Protein AF-A0A535DSK5-F1 (afdb_monomer_lite)

Secondary structure (DSSP, 8-state):
-------------------------------PPPS----HHHHHHHTTS-S-----------------S---HHHHHHHHHHHHHHHHHHHHHHHH--SS-THHHHHHHHHHHHHHHHHHHHHHS-GGGS---HHHHHHHHHIIIIIIIHHHHHHHHHHHHHHHHHHHGGGGTHHHHHHHHHHHTT-----HHHHHHHHHHHHHHHHHHSHHHHHHHHTT--------------

Structure (mmCIF, N/CA/C/O backbone):
data_AF-A0A535DSK5-F1
#
_entry.id   AF-A0A535DSK5-F1
#
loop_
_atom_site.group_PDB
_atom_site.id
_atom_site.type_symbol
_atom_site.label_atom_id
_atom_site.label_alt_id
_atom_site.label_comp_id
_atom_site.label_asym_id
_atom_site.label_entity_id
_atom_site.label_seq_id
_atom_site.pdbx_PDB_ins_code
_atom_site.Cartn_x
_atom_site.Cartn_y
_atom_site.Cartn_z
_atom_site.occupancy
_atom_site.B_iso_or_equiv
_atom_site.auth_seq_id
_atom_site.auth_comp_id
_atom_site.auth_asym_id
_atom_site.auth_atom_id
_atom_site.pdbx_PDB_model_num
ATOM 1 N N . MET A 1 1 ? 76.829 -34.176 5.318 1.00 39.72 1 MET A N 1
ATOM 2 C CA . MET A 1 1 ? 77.767 -34.783 4.362 1.00 39.72 1 MET A CA 1
ATOM 3 C C . MET A 1 1 ? 76.939 -35.445 3.279 1.00 39.72 1 MET A C 1
ATOM 5 O O . MET A 1 1 ? 76.105 -36.279 3.599 1.00 39.72 1 MET A O 1
ATOM 9 N N . ASP A 1 2 ? 77.132 -34.927 2.069 1.00 41.97 2 ASP A N 1
ATOM 10 C CA . ASP A 1 2 ? 76.924 -35.527 0.746 1.00 41.97 2 ASP A CA 1
ATOM 11 C C . ASP A 1 2 ? 75.497 -35.819 0.231 1.00 41.97 2 ASP A C 1
ATOM 13 O O . ASP A 1 2 ? 74.905 -36.865 0.471 1.00 41.97 2 ASP A O 1
ATOM 17 N N . GLY A 1 3 ? 74.991 -34.888 -0.598 1.00 42.34 3 GLY A N 1
ATOM 18 C CA . GLY A 1 3 ? 74.360 -35.261 -1.883 1.00 42.34 3 GLY A CA 1
ATOM 19 C C . GLY A 1 3 ? 75.446 -35.586 -2.937 1.00 42.34 3 GLY A C 1
ATOM 20 O O . GLY A 1 3 ? 76.595 -35.738 -2.526 1.00 42.34 3 GLY A O 1
ATOM 21 N N . PRO A 1 4 ? 75.196 -35.585 -4.273 1.00 54.66 4 PRO A N 1
ATOM 22 C CA . PRO A 1 4 ? 73.999 -35.140 -5.011 1.00 54.66 4 PRO A CA 1
ATOM 23 C C . PRO A 1 4 ? 73.649 -36.000 -6.275 1.00 54.66 4 PRO A C 1
ATOM 25 O O . PRO A 1 4 ? 74.277 -37.014 -6.553 1.00 54.66 4 PRO A O 1
ATOM 28 N N . THR A 1 5 ? 72.713 -35.499 -7.108 1.00 47.16 5 THR A N 1
ATOM 29 C CA . THR A 1 5 ? 72.444 -35.828 -8.544 1.00 47.16 5 THR A CA 1
ATOM 30 C C . THR A 1 5 ? 71.682 -37.144 -8.830 1.00 47.16 5 THR A C 1
ATOM 32 O O . THR A 1 5 ? 71.947 -38.153 -8.209 1.00 47.16 5 THR A O 1
ATOM 35 N N . HIS A 1 6 ? 70.692 -37.254 -9.730 1.00 47.03 6 HIS A N 1
ATOM 36 C CA . HIS A 1 6 ? 70.559 -36.643 -11.052 1.00 47.03 6 HIS A CA 1
ATOM 37 C C . HIS A 1 6 ? 69.089 -36.725 -11.573 1.00 47.03 6 HIS A C 1
ATOM 39 O O . HIS A 1 6 ? 68.579 -37.802 -11.836 1.00 47.03 6 HIS A O 1
ATOM 45 N N . ARG A 1 7 ? 68.477 -35.547 -11.775 1.00 48.38 7 ARG A N 1
ATOM 46 C CA . ARG A 1 7 ? 67.609 -35.092 -12.894 1.00 48.38 7 ARG A CA 1
ATOM 47 C C . ARG A 1 7 ? 66.234 -35.699 -13.306 1.00 48.38 7 ARG A C 1
ATOM 49 O O . ARG A 1 7 ? 65.928 -36.848 -13.027 1.00 48.38 7 ARG A O 1
ATOM 56 N N . PRO A 1 8 ? 65.415 -34.866 -14.008 1.00 50.47 8 PRO A N 1
ATOM 57 C CA . PRO A 1 8 ? 64.004 -35.076 -14.356 1.00 50.47 8 PRO A CA 1
ATOM 58 C C . PRO A 1 8 ? 63.794 -35.519 -15.820 1.00 50.47 8 PRO A C 1
ATOM 60 O O . PRO A 1 8 ? 64.645 -35.268 -16.671 1.00 50.47 8 PRO A O 1
ATOM 63 N N . HIS A 1 9 ? 62.612 -36.056 -16.145 1.00 39.94 9 HIS A N 1
ATOM 64 C CA . HIS A 1 9 ? 62.159 -36.227 -17.530 1.00 39.94 9 HIS A CA 1
ATOM 65 C C . HIS A 1 9 ? 60.713 -35.735 -17.723 1.00 39.94 9 HIS A C 1
ATOM 67 O O . HIS A 1 9 ? 59.755 -36.335 -17.250 1.00 39.94 9 HIS A O 1
ATOM 73 N N . ALA A 1 10 ? 60.589 -34.640 -18.467 1.00 42.69 10 ALA A N 1
ATOM 74 C CA . ALA A 1 10 ? 59.539 -34.387 -19.460 1.00 42.69 10 ALA A CA 1
ATOM 75 C C . ALA A 1 10 ? 60.264 -34.314 -20.834 1.00 42.69 10 ALA A C 1
ATOM 77 O O . ALA A 1 10 ? 61.501 -34.342 -20.821 1.00 42.69 10 ALA A O 1
ATOM 78 N N . PRO A 1 11 ? 59.638 -34.069 -22.006 1.00 51.34 11 PRO A N 1
ATOM 79 C CA . PRO A 1 11 ? 58.288 -34.332 -22.536 1.00 51.34 11 PRO A CA 1
ATOM 80 C C . PRO A 1 11 ? 58.334 -35.053 -23.926 1.00 51.34 11 PRO A C 1
ATOM 82 O O . PRO A 1 11 ? 59.392 -35.168 -24.536 1.00 51.34 11 PRO A O 1
ATOM 85 N N . ALA A 1 12 ? 57.195 -35.478 -24.491 1.00 41.28 12 ALA A N 1
ATOM 86 C CA . ALA A 1 12 ? 57.026 -35.747 -25.938 1.00 41.28 12 ALA A CA 1
ATOM 87 C C . ALA A 1 12 ? 55.523 -35.623 -26.267 1.00 41.28 12 ALA A C 1
ATOM 89 O O . ALA A 1 12 ? 54.716 -36.328 -25.675 1.00 41.28 12 ALA A O 1
ATOM 90 N N . THR A 1 13 ? 55.026 -34.624 -27.004 1.00 39.5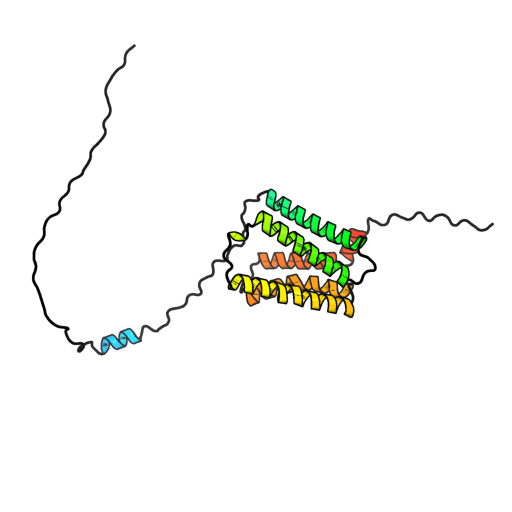9 13 THR A N 1
ATOM 91 C CA . THR A 1 13 ? 55.225 -34.317 -28.435 1.00 39.59 13 THR A CA 1
ATOM 92 C C . THR A 1 13 ? 54.916 -35.510 -29.339 1.00 39.59 13 THR A C 1
ATOM 94 O O . THR A 1 13 ? 55.798 -36.300 -29.648 1.00 39.59 13 THR A O 1
ATOM 97 N N . TYR A 1 14 ? 53.673 -35.581 -29.822 1.00 38.81 14 TYR A N 1
ATOM 98 C CA . TYR A 1 14 ? 53.337 -36.211 -31.100 1.00 38.81 14 TYR A CA 1
ATOM 99 C C . TYR A 1 14 ? 52.505 -35.220 -31.920 1.00 38.81 14 TYR A C 1
ATOM 101 O O . TYR A 1 14 ? 51.283 -35.149 -31.829 1.00 38.81 14 TYR A O 1
ATOM 109 N N . ALA A 1 15 ? 53.222 -34.411 -32.696 1.00 41.97 15 ALA A N 1
ATOM 110 C CA . ALA A 1 15 ? 52.730 -33.806 -33.920 1.00 41.97 15 ALA A CA 1
ATOM 111 C C . ALA A 1 15 ? 53.184 -34.707 -35.075 1.00 41.97 15 ALA A C 1
ATOM 113 O O . ALA A 1 15 ? 54.370 -35.006 -35.147 1.00 41.97 15 ALA A O 1
ATOM 114 N N . THR A 1 16 ? 52.252 -35.150 -35.923 1.00 41.38 16 THR A N 1
ATOM 115 C CA . THR A 1 16 ? 52.392 -35.664 -37.310 1.00 41.38 16 THR A CA 1
ATOM 116 C C . THR A 1 16 ? 50.976 -36.148 -37.668 1.00 41.38 16 THR A C 1
ATOM 118 O O . THR A 1 16 ? 50.486 -37.082 -37.052 1.00 41.38 16 THR A O 1
ATOM 121 N N . GLY A 1 17 ? 50.156 -35.496 -38.494 1.00 36.94 17 GLY A N 1
ATOM 122 C CA . GLY A 1 17 ? 50.461 -34.847 -39.761 1.00 36.94 17 GLY A CA 1
ATOM 123 C C . GLY A 1 17 ? 50.354 -35.892 -40.864 1.00 36.94 17 GLY A C 1
ATOM 124 O O . GLY A 1 17 ? 51.279 -36.671 -40.988 1.00 36.94 17 GLY A O 1
ATOM 125 N N . LEU A 1 18 ? 49.251 -35.923 -41.628 1.00 41.78 18 LEU A N 1
ATOM 126 C CA . LEU A 1 18 ? 49.220 -36.402 -43.023 1.00 41.78 18 LEU A CA 1
ATOM 127 C C . LEU A 1 18 ? 47.827 -36.202 -43.651 1.00 41.78 18 LEU A C 1
ATOM 129 O O . LEU A 1 18 ? 46.899 -36.983 -43.476 1.00 41.78 18 LEU A O 1
ATOM 133 N N . ARG A 1 19 ? 47.728 -35.109 -44.411 1.00 46.25 19 ARG A N 1
ATOM 134 C CA . ARG A 1 19 ? 46.854 -34.921 -45.580 1.00 46.25 19 ARG A CA 1
ATOM 135 C C . ARG A 1 19 ? 47.606 -35.518 -46.782 1.00 46.25 19 ARG A C 1
ATOM 137 O O . ARG A 1 19 ? 48.825 -35.336 -46.818 1.00 46.25 19 ARG A O 1
ATOM 144 N N . PRO A 1 20 ? 46.965 -36.236 -47.723 1.00 49.31 20 PRO A N 1
ATOM 145 C CA . PRO A 1 20 ? 46.812 -35.720 -49.108 1.00 49.31 20 PRO A CA 1
ATOM 146 C C . PRO A 1 20 ? 45.623 -36.383 -49.873 1.00 49.31 20 PRO A C 1
ATOM 148 O O . PRO A 1 20 ? 44.901 -37.174 -49.274 1.00 49.31 20 PRO A O 1
ATOM 151 N N . PRO A 1 21 ? 45.442 -36.201 -51.199 1.00 50.72 21 PRO A N 1
ATOM 152 C CA . PRO A 1 21 ? 45.507 -34.994 -52.025 1.00 50.72 21 PRO A CA 1
ATOM 153 C C . PRO A 1 21 ? 44.217 -34.777 -52.857 1.00 50.72 21 PRO A C 1
ATOM 155 O O . PRO A 1 21 ? 43.245 -35.520 -52.786 1.00 50.72 21 PRO A O 1
ATOM 158 N N . ALA A 1 22 ? 44.248 -33.701 -53.642 1.00 46.12 22 ALA A N 1
ATOM 159 C CA . ALA A 1 22 ? 43.270 -33.295 -54.638 1.00 46.12 22 ALA A CA 1
ATOM 160 C C . ALA A 1 22 ? 43.212 -34.209 -55.880 1.00 46.12 22 ALA A C 1
ATOM 162 O O . ALA A 1 22 ? 44.200 -34.837 -56.252 1.00 46.12 22 ALA A O 1
ATOM 163 N N . GLY A 1 23 ? 42.058 -34.164 -56.545 1.00 38.25 23 GLY A N 1
ATOM 164 C CA . GLY A 1 23 ? 41.737 -34.727 -57.858 1.00 38.25 23 GLY A CA 1
ATOM 165 C C . GLY A 1 23 ? 40.220 -34.938 -57.901 1.00 38.25 23 GLY A C 1
ATOM 166 O O . GLY A 1 23 ? 39.644 -35.359 -56.908 1.00 38.25 23 GLY A O 1
ATOM 167 N N . ASP A 1 24 ? 39.460 -34.630 -58.932 1.00 34.53 24 ASP A N 1
ATOM 168 C CA . ASP A 1 24 ? 39.705 -34.073 -60.252 1.00 34.53 24 ASP A CA 1
ATOM 169 C C . ASP A 1 24 ? 38.317 -33.616 -60.740 1.00 34.53 24 ASP A C 1
ATOM 171 O O . ASP A 1 24 ? 37.284 -34.157 -60.326 1.00 34.53 24 ASP A O 1
ATOM 175 N N . GLY A 1 25 ? 38.281 -32.576 -61.562 1.00 40.44 25 GLY A N 1
ATOM 176 C CA . GLY A 1 25 ? 37.051 -32.049 -62.119 1.00 40.44 25 GLY A CA 1
ATOM 177 C C . GLY A 1 25 ? 36.456 -33.015 -63.135 1.00 40.44 25 GLY A C 1
ATOM 178 O O . GLY A 1 25 ? 37.018 -33.221 -64.202 1.00 40.44 25 GLY A O 1
ATOM 179 N N . THR A 1 26 ? 35.251 -33.506 -62.868 1.00 43.31 26 THR A N 1
ATOM 180 C CA . THR A 1 26 ? 34.354 -33.975 -63.926 1.00 43.31 26 THR A CA 1
ATOM 181 C C . THR A 1 26 ? 33.015 -33.270 -63.793 1.00 43.31 26 THR A C 1
ATOM 183 O O . THR A 1 26 ? 32.317 -33.321 -62.785 1.00 43.31 26 THR A O 1
ATOM 186 N N . ARG A 1 27 ? 32.730 -32.497 -64.838 1.00 42.03 27 ARG A N 1
ATOM 187 C CA . ARG A 1 27 ? 31.451 -31.870 -65.117 1.00 42.03 27 ARG A CA 1
ATOM 188 C C . ARG A 1 27 ? 30.467 -32.989 -65.438 1.00 42.03 27 ARG A C 1
ATOM 190 O O . ARG A 1 27 ? 30.639 -33.634 -66.464 1.00 42.03 27 ARG A O 1
ATOM 197 N N . GLU A 1 28 ? 29.427 -33.156 -64.634 1.00 38.72 28 GLU A N 1
ATOM 198 C CA . GLU A 1 28 ? 28.216 -33.840 -65.081 1.00 38.72 28 GLU A CA 1
ATOM 199 C C . GLU A 1 28 ? 27.041 -32.872 -65.004 1.00 38.72 28 GLU A C 1
ATOM 201 O O . GLU A 1 28 ? 26.516 -32.503 -63.957 1.00 38.72 28 GLU A O 1
ATOM 206 N N . HIS A 1 29 ? 26.721 -32.391 -66.195 1.00 44.44 29 HIS A N 1
ATOM 207 C CA . HIS A 1 29 ? 25.493 -31.740 -66.575 1.00 44.44 29 HIS A CA 1
ATOM 208 C C . HIS A 1 29 ? 24.499 -32.860 -66.890 1.00 44.44 29 HIS A C 1
ATOM 210 O O . HIS A 1 29 ? 24.740 -33.581 -67.849 1.00 44.44 29 HIS A O 1
ATOM 216 N N . HIS A 1 30 ? 23.435 -33.034 -66.102 1.00 39.72 30 HIS A N 1
ATOM 217 C CA . HIS A 1 30 ? 22.196 -33.665 -66.574 1.00 39.72 30 HIS A CA 1
ATOM 218 C C . HIS A 1 30 ? 21.036 -33.435 -65.591 1.00 39.72 30 HIS A C 1
ATOM 220 O O . HIS A 1 30 ? 21.022 -33.952 -64.481 1.00 39.72 30 HIS A O 1
ATOM 226 N N . ASP A 1 31 ? 20.120 -32.582 -66.046 1.00 41.34 31 ASP A N 1
ATOM 227 C CA . ASP A 1 31 ? 18.664 -32.507 -65.868 1.00 41.34 31 ASP A CA 1
ATOM 228 C C . ASP A 1 31 ? 17.919 -33.068 -64.631 1.00 41.34 31 ASP A C 1
ATOM 230 O O . ASP A 1 31 ? 18.214 -34.139 -64.101 1.00 41.34 31 ASP A O 1
ATOM 234 N N . PRO A 1 32 ? 16.823 -32.388 -64.222 1.00 47.72 32 PRO A N 1
ATOM 235 C CA . PRO A 1 32 ? 15.945 -32.834 -63.146 1.00 47.72 32 PRO A CA 1
ATOM 236 C C . PRO A 1 32 ? 15.101 -34.045 -63.578 1.00 47.72 32 PRO A C 1
ATOM 238 O O . PRO A 1 32 ? 14.268 -33.956 -64.480 1.00 47.72 32 PRO A O 1
ATOM 241 N N . LEU A 1 33 ? 15.274 -35.179 -62.892 1.00 51.25 33 LEU A N 1
ATOM 242 C CA . LEU A 1 33 ? 14.445 -36.369 -63.098 1.00 51.25 33 LEU A CA 1
ATOM 243 C C . LEU A 1 33 ? 13.022 -36.202 -62.507 1.00 51.25 33 LEU A C 1
ATOM 245 O O . LEU A 1 33 ? 12.837 -35.553 -61.473 1.00 51.25 33 LEU A O 1
ATOM 249 N N . PRO A 1 34 ? 12.005 -36.783 -63.172 1.00 45.22 34 PRO A N 1
ATOM 250 C CA . PRO A 1 34 ? 10.602 -36.391 -63.086 1.00 45.22 34 PRO A CA 1
ATOM 251 C C . PRO A 1 34 ? 9.863 -36.958 -61.868 1.00 45.22 34 PRO A C 1
ATOM 253 O O . PRO A 1 34 ? 10.017 -38.112 -61.476 1.00 45.22 34 PRO A O 1
ATOM 256 N N . ALA A 1 35 ? 8.958 -36.140 -61.330 1.00 48.66 35 ALA A N 1
ATOM 257 C CA . ALA A 1 35 ? 8.031 -36.473 -60.255 1.00 48.66 35 ALA A CA 1
ATOM 258 C C . ALA A 1 35 ? 6.871 -37.366 -60.736 1.00 48.66 35 ALA A C 1
ATOM 260 O O . ALA A 1 35 ? 5.708 -36.973 -60.685 1.00 48.66 35 ALA A O 1
ATOM 261 N N . HIS A 1 36 ? 7.160 -38.583 -61.180 1.00 56.75 36 HIS A N 1
ATOM 262 C CA . HIS A 1 36 ? 6.153 -39.620 -61.387 1.00 56.75 36 HIS A CA 1
ATOM 263 C C . HIS A 1 36 ? 6.745 -40.949 -60.916 1.00 56.75 36 HIS A C 1
ATOM 265 O O . HIS A 1 36 ? 7.884 -41.245 -61.237 1.00 56.75 36 HIS A O 1
ATOM 271 N N . HIS A 1 37 ? 5.970 -41.717 -60.141 1.00 51.47 37 HIS A N 1
ATOM 272 C CA . HIS A 1 37 ? 6.347 -42.946 -59.412 1.00 51.47 37 HIS A CA 1
ATOM 273 C C . HIS A 1 37 ? 6.751 -42.768 -57.936 1.00 51.47 37 HIS A C 1
ATOM 275 O O . HIS A 1 37 ? 7.796 -43.224 -57.496 1.00 51.47 37 HIS A O 1
ATOM 281 N N . LEU A 1 38 ? 5.842 -42.214 -57.125 1.00 48.72 38 LEU A N 1
ATOM 282 C CA . LEU A 1 38 ? 5.739 -42.604 -55.713 1.00 48.72 38 LEU A CA 1
ATOM 283 C C . LEU A 1 38 ? 4.375 -43.262 -55.491 1.00 48.72 38 LEU A C 1
ATOM 285 O O . LEU A 1 38 ? 3.322 -42.676 -55.768 1.00 48.72 38 LEU A O 1
ATOM 289 N N . GLY A 1 39 ? 4.417 -44.530 -55.083 1.00 43.16 39 GLY A N 1
ATOM 290 C CA . GLY A 1 39 ? 3.275 -45.432 -54.993 1.00 43.16 39 GLY A CA 1
ATOM 291 C C . GLY A 1 39 ? 2.186 -44.950 -54.033 1.00 43.16 39 GLY A C 1
ATOM 292 O O . GLY A 1 39 ? 2.439 -44.318 -53.006 1.00 43.16 39 GLY A O 1
ATOM 293 N N . ARG A 1 40 ? 0.935 -45.301 -54.356 1.00 53.34 40 ARG A N 1
ATOM 294 C CA . ARG A 1 40 ? -0.272 -45.006 -53.555 1.00 53.34 40 ARG A CA 1
ATOM 295 C C . ARG A 1 40 ? -0.222 -45.562 -52.120 1.00 53.34 40 ARG A C 1
ATOM 297 O O . ARG A 1 40 ? -1.009 -45.125 -51.283 1.00 53.34 40 ARG A O 1
ATOM 304 N N . GLU A 1 41 ? 0.703 -46.471 -51.832 1.00 51.25 41 GLU A N 1
ATOM 305 C CA . GLU A 1 41 ? 0.913 -47.104 -50.526 1.00 51.25 41 GLU A CA 1
ATOM 306 C C . GLU A 1 41 ? 1.584 -46.147 -49.517 1.00 51.25 41 GLU A C 1
ATOM 308 O O . GLU A 1 41 ? 1.116 -46.011 -48.384 1.00 51.25 41 GLU A O 1
ATOM 313 N N . GLU A 1 42 ? 2.588 -45.366 -49.935 1.00 48.72 42 GLU A N 1
ATOM 314 C CA . GLU A 1 42 ? 3.308 -44.443 -49.036 1.00 48.72 42 GLU A CA 1
ATOM 315 C C . GLU A 1 42 ? 2.442 -43.257 -48.586 1.00 48.72 42 GLU A C 1
ATOM 317 O O . GLU A 1 42 ? 2.554 -42.773 -47.453 1.00 48.72 42 GLU A O 1
ATOM 322 N N . ARG A 1 43 ? 1.491 -42.828 -49.430 1.00 48.31 43 ARG A N 1
ATOM 323 C CA . ARG A 1 43 ? 0.493 -41.808 -49.060 1.00 48.31 43 ARG A CA 1
ATOM 324 C C . ARG A 1 43 ? -0.454 -42.284 -47.956 1.00 48.31 43 ARG A C 1
ATOM 326 O O . ARG A 1 43 ? -0.903 -41.457 -47.163 1.00 48.31 43 ARG A O 1
ATOM 333 N N . ARG A 1 44 ? -0.740 -43.588 -47.857 1.00 51.16 44 ARG A N 1
ATOM 334 C CA . ARG A 1 44 ? -1.637 -44.136 -46.821 1.00 51.16 44 ARG A CA 1
ATOM 335 C C . ARG A 1 44 ? -0.952 -44.267 -45.461 1.00 51.16 44 ARG A C 1
ATOM 337 O O . ARG A 1 44 ? -1.597 -44.031 -44.441 1.00 51.16 44 ARG A O 1
ATOM 344 N N . VAL A 1 45 ? 0.352 -44.543 -45.431 1.00 53.38 45 VAL A N 1
ATOM 345 C CA . VAL A 1 45 ? 1.124 -44.610 -44.175 1.00 53.38 45 VAL A CA 1
ATOM 346 C C . VAL A 1 45 ? 1.362 -43.211 -43.593 1.00 53.38 45 VAL A C 1
ATOM 348 O O . VAL A 1 45 ? 1.244 -43.013 -42.381 1.00 53.38 45 VAL A O 1
ATOM 351 N N . ARG A 1 46 ? 1.594 -42.200 -44.443 1.00 48.50 46 ARG A N 1
ATOM 352 C CA . ARG A 1 46 ? 1.765 -40.802 -44.004 1.00 48.50 46 ARG A CA 1
ATOM 353 C C . ARG A 1 46 ? 0.469 -40.155 -43.496 1.00 48.50 46 ARG A C 1
ATOM 355 O O . ARG A 1 46 ? 0.537 -39.283 -42.639 1.00 48.50 46 ARG A O 1
ATOM 362 N N . ALA A 1 47 ? -0.696 -40.618 -43.956 1.00 49.47 47 ALA A N 1
ATOM 363 C CA . ALA A 1 47 ? -2.005 -40.116 -43.526 1.00 49.47 47 ALA A CA 1
ATOM 364 C C . ALA A 1 47 ? -2.482 -40.665 -42.162 1.00 49.47 47 ALA A C 1
ATOM 366 O O . ALA A 1 47 ? -3.414 -40.117 -41.580 1.00 49.47 47 ALA A O 1
ATOM 367 N N . ARG A 1 48 ? -1.844 -41.717 -41.622 1.00 49.72 48 ARG A N 1
ATOM 368 C CA . ARG A 1 48 ? -2.137 -42.260 -40.277 1.00 49.72 48 ARG A CA 1
ATOM 369 C C . ARG A 1 48 ? -1.319 -41.627 -39.147 1.00 49.72 48 ARG A C 1
ATOM 371 O O . ARG A 1 48 ? -1.614 -41.872 -37.981 1.00 49.72 48 ARG A O 1
ATOM 378 N N . ARG A 1 49 ? -0.321 -40.793 -39.456 1.00 46.84 49 ARG A N 1
ATOM 379 C CA . ARG A 1 49 ? 0.376 -39.968 -38.457 1.00 46.84 49 ARG A CA 1
ATOM 380 C C . ARG A 1 49 ? -0.360 -38.637 -38.334 1.00 46.84 49 ARG A C 1
ATOM 382 O O . ARG A 1 49 ? -0.031 -37.670 -39.012 1.00 46.84 49 ARG A O 1
ATOM 389 N N . GLY A 1 50 ? -1.419 -38.638 -37.527 1.00 42.38 50 GLY A N 1
ATOM 390 C CA . GLY A 1 50 ? -2.254 -37.463 -37.296 1.00 42.38 50 GLY A CA 1
ATOM 391 C C . GLY A 1 50 ? -1.465 -36.261 -36.757 1.00 42.38 50 GLY A C 1
ATOM 392 O O . GLY A 1 50 ? -0.403 -36.436 -36.155 1.00 42.38 50 GLY A O 1
ATOM 393 N N . PRO A 1 51 ? -1.993 -35.033 -36.889 1.00 48.38 51 PRO A N 1
ATOM 394 C CA . PRO A 1 51 ? -1.454 -33.850 -36.230 1.00 48.38 51 PRO A CA 1
ATOM 395 C C . PRO A 1 51 ? -1.865 -33.836 -34.745 1.00 48.38 51 PRO A C 1
ATOM 397 O O . PRO A 1 51 ? -2.330 -32.833 -34.220 1.00 48.38 51 PRO A O 1
ATOM 400 N N . HIS A 1 52 ? -1.681 -34.956 -34.044 1.00 47.69 52 HIS A N 1
ATOM 401 C CA . HIS A 1 52 ? -1.661 -35.002 -32.584 1.00 47.69 52 HIS A CA 1
ATOM 402 C C . HIS A 1 52 ? -0.212 -34.863 -32.121 1.00 47.69 52 HIS A C 1
ATOM 404 O O . HIS A 1 52 ? 0.326 -35.696 -31.396 1.00 47.69 52 HIS A O 1
ATOM 410 N N . VAL A 1 53 ? 0.437 -33.775 -32.546 1.00 51.31 53 VAL A N 1
ATOM 411 C CA . VAL A 1 53 ? 1.578 -33.255 -31.796 1.00 51.31 53 VAL A CA 1
ATOM 412 C C . VAL A 1 53 ? 0.968 -32.603 -30.572 1.00 51.31 53 VAL A C 1
ATOM 414 O O . VAL A 1 53 ? 0.540 -31.448 -30.585 1.00 51.31 53 VAL A O 1
ATOM 417 N N . ALA A 1 54 ? 0.850 -33.435 -29.543 1.00 45.56 54 ALA A N 1
ATOM 418 C CA . ALA A 1 54 ? 0.630 -33.055 -28.173 1.00 45.56 54 ALA A CA 1
ATOM 419 C C . ALA A 1 54 ? 1.434 -31.785 -27.879 1.00 45.56 54 ALA A C 1
ATOM 421 O O . ALA A 1 54 ? 2.653 -31.815 -27.709 1.00 45.56 54 ALA A O 1
ATOM 422 N N . ARG A 1 55 ? 0.734 -30.651 -27.803 1.00 51.47 55 ARG A N 1
ATOM 423 C CA . ARG A 1 55 ? 1.194 -29.526 -27.001 1.00 51.47 55 ARG A CA 1
ATOM 424 C C . ARG A 1 55 ? 1.134 -30.025 -25.568 1.00 51.47 55 ARG A C 1
ATOM 426 O O . ARG A 1 55 ? 0.121 -29.868 -24.893 1.00 51.47 55 ARG A O 1
ATOM 433 N N . ALA A 1 56 ? 2.194 -30.712 -25.151 1.00 48.47 56 ALA A N 1
ATOM 434 C CA . ALA A 1 56 ? 2.465 -30.937 -23.749 1.00 48.47 56 ALA A CA 1
ATOM 435 C C . ALA A 1 56 ? 2.261 -29.580 -23.066 1.00 48.47 56 ALA A C 1
ATOM 437 O O . ALA A 1 56 ? 2.852 -28.595 -23.531 1.00 48.47 56 ALA A O 1
ATOM 438 N N . PRO A 1 57 ? 1.399 -29.468 -22.041 1.00 49.91 57 PRO A N 1
ATOM 439 C CA . PRO A 1 57 ? 1.391 -28.258 -21.253 1.00 49.91 57 PRO A CA 1
ATOM 440 C C . PRO A 1 57 ? 2.821 -28.135 -20.755 1.00 49.91 57 PRO A C 1
ATOM 442 O O . PRO A 1 57 ? 3.318 -29.020 -20.055 1.00 49.91 57 PRO A O 1
ATOM 445 N N . LEU A 1 58 ? 3.515 -27.091 -21.215 1.00 54.00 58 LEU A N 1
ATOM 446 C CA . LEU A 1 58 ? 4.750 -26.638 -20.610 1.00 54.00 58 LEU A CA 1
ATOM 447 C C . LEU A 1 58 ? 4.405 -26.546 -19.136 1.00 54.00 58 LEU A C 1
ATOM 449 O O . LEU A 1 58 ? 3.687 -25.635 -18.723 1.00 54.00 58 LEU A O 1
ATOM 453 N N . ARG A 1 59 ? 4.824 -27.567 -18.384 1.00 50.66 59 ARG A N 1
ATOM 454 C CA . ARG A 1 59 ? 4.780 -27.626 -16.938 1.00 50.66 59 ARG A CA 1
ATOM 455 C C . ARG A 1 59 ? 5.619 -26.436 -16.541 1.00 50.66 59 ARG A C 1
ATOM 457 O O . ARG A 1 59 ? 6.844 -26.543 -16.485 1.00 50.66 59 ARG A O 1
ATOM 464 N N . ARG A 1 60 ? 4.963 -25.274 -16.436 1.00 59.81 60 ARG A N 1
ATOM 465 C CA . ARG A 1 60 ? 5.545 -24.034 -15.955 1.00 59.81 60 ARG A CA 1
ATOM 466 C C . ARG A 1 60 ? 6.150 -24.475 -14.649 1.00 59.81 60 ARG A C 1
ATOM 468 O O . ARG A 1 60 ? 5.417 -24.863 -13.740 1.00 59.81 60 ARG A O 1
ATOM 475 N N . ARG A 1 61 ? 7.482 -24.599 -14.631 1.00 49.75 61 ARG A N 1
ATOM 476 C CA . ARG A 1 61 ? 8.193 -24.926 -13.405 1.00 49.75 61 ARG A CA 1
ATOM 477 C C . ARG A 1 61 ? 7.606 -23.962 -12.388 1.00 49.75 61 ARG A C 1
ATOM 479 O O . ARG A 1 61 ? 7.544 -22.775 -12.732 1.00 49.75 61 ARG A O 1
ATOM 486 N N . PRO A 1 62 ? 7.096 -24.436 -11.238 1.00 47.75 62 PRO A N 1
ATOM 487 C CA . PRO A 1 62 ? 6.721 -23.507 -10.195 1.00 47.75 62 PRO A CA 1
ATOM 488 C C . PRO A 1 62 ? 7.949 -22.622 -10.042 1.00 47.75 62 PRO A C 1
ATOM 490 O O . PRO A 1 62 ? 9.043 -23.125 -9.773 1.00 47.75 62 PRO A O 1
ATOM 493 N N . ARG A 1 63 ? 7.812 -21.333 -10.379 1.00 48.34 63 ARG A N 1
ATOM 494 C CA . ARG A 1 63 ? 8.786 -20.350 -9.944 1.00 48.34 63 ARG A CA 1
ATOM 495 C C . ARG A 1 63 ? 8.617 -20.433 -8.450 1.00 48.34 63 ARG A C 1
ATOM 497 O O . ARG A 1 63 ? 7.660 -19.900 -7.907 1.00 48.34 63 ARG A O 1
ATOM 504 N N . SER A 1 64 ? 9.445 -21.259 -7.827 1.00 43.94 64 SER A N 1
ATOM 505 C CA . SER A 1 64 ? 9.615 -21.263 -6.401 1.00 43.94 64 SER A CA 1
ATOM 506 C C . SER A 1 64 ? 10.005 -19.830 -6.101 1.00 43.94 64 SER A C 1
ATOM 508 O O . SER A 1 64 ? 11.160 -19.448 -6.276 1.00 43.94 64 SER A O 1
ATOM 510 N N . VAL A 1 65 ? 9.023 -19.027 -5.698 1.00 54.66 65 VAL A N 1
ATOM 511 C CA . VAL A 1 65 ? 9.232 -17.814 -4.917 1.00 54.66 65 VAL A CA 1
ATOM 512 C C . VAL A 1 65 ? 9.694 -18.302 -3.543 1.00 54.66 65 VAL A C 1
ATOM 514 O O . VAL A 1 65 ? 9.024 -18.183 -2.529 1.00 54.66 65 VAL A O 1
ATOM 517 N N . VAL A 1 66 ? 10.824 -18.999 -3.552 1.00 50.28 66 VAL A N 1
ATOM 518 C CA . VAL A 1 66 ? 11.712 -19.169 -2.424 1.00 50.28 66 VAL A CA 1
ATOM 519 C C . VAL A 1 66 ? 12.817 -18.188 -2.762 1.00 50.28 66 VAL A C 1
ATOM 521 O O . VAL A 1 66 ? 13.858 -18.533 -3.317 1.00 50.28 66 VAL A O 1
ATOM 524 N N . THR A 1 67 ? 12.482 -16.914 -2.574 1.00 52.00 67 THR A N 1
ATOM 525 C CA . THR A 1 67 ? 13.438 -15.817 -2.522 1.00 52.00 67 THR A CA 1
ATOM 526 C C . THR A 1 67 ? 14.497 -16.203 -1.489 1.00 52.00 67 THR A C 1
ATOM 528 O O . THR A 1 67 ? 14.167 -16.804 -0.467 1.00 52.00 67 THR A O 1
ATOM 531 N N . GLY A 1 68 ? 15.762 -15.972 -1.835 1.00 50.34 68 GLY A N 1
ATOM 532 C CA . GLY A 1 68 ? 16.927 -16.658 -1.288 1.00 50.34 68 GLY A CA 1
ATOM 533 C C . GLY A 1 68 ? 16.911 -16.910 0.218 1.00 50.34 68 GLY A C 1
ATOM 534 O O . GLY A 1 68 ? 16.708 -16.011 1.025 1.00 50.34 68 GLY A O 1
ATOM 535 N N . THR A 1 69 ? 17.245 -18.140 0.603 1.00 47.88 69 THR A N 1
ATOM 536 C CA . THR A 1 69 ? 17.732 -18.477 1.951 1.00 47.88 69 THR A CA 1
ATOM 537 C C . THR A 1 69 ? 19.169 -17.965 2.129 1.00 47.88 69 THR A C 1
ATOM 539 O O . THR A 1 69 ? 20.084 -18.708 2.465 1.00 47.88 69 THR A O 1
ATOM 542 N N . GLY A 1 70 ? 19.368 -16.686 1.830 1.00 54.81 70 GLY A N 1
ATOM 543 C CA . GLY A 1 70 ? 20.467 -15.861 2.294 1.00 54.81 70 GLY A CA 1
ATOM 544 C C . GLY A 1 70 ? 19.784 -14.694 2.980 1.00 54.81 70 GLY A C 1
ATOM 545 O O . GLY A 1 70 ? 19.420 -13.726 2.325 1.00 54.81 70 GLY A O 1
ATOM 546 N N . SER A 1 71 ? 19.463 -14.858 4.262 1.00 61.44 71 SER A N 1
ATOM 547 C CA . SER A 1 71 ? 18.914 -13.783 5.081 1.00 61.44 71 SER A CA 1
ATOM 548 C C . SER A 1 71 ? 20.000 -12.725 5.235 1.00 61.44 71 SER A C 1
ATOM 550 O O . SER A 1 71 ? 20.798 -12.768 6.175 1.00 61.44 71 SER A O 1
ATOM 552 N N . ASP A 1 72 ? 20.068 -11.806 4.280 1.00 80.19 72 ASP A N 1
ATOM 553 C CA . ASP A 1 72 ? 20.820 -10.583 4.462 1.00 80.19 72 ASP A CA 1
ATOM 554 C C . ASP A 1 72 ? 20.129 -9.852 5.609 1.00 80.19 72 ASP A C 1
ATOM 556 O O . ASP A 1 72 ? 18.997 -9.390 5.482 1.00 80.19 72 ASP A O 1
ATOM 560 N N . ILE A 1 73 ? 20.796 -9.778 6.761 1.00 86.69 73 ILE A N 1
ATOM 561 C CA . ILE A 1 73 ? 20.295 -9.115 7.978 1.00 86.69 73 ILE A CA 1
ATOM 562 C C . ILE A 1 73 ? 19.764 -7.707 7.651 1.00 86.69 73 ILE A C 1
ATOM 564 O O . ILE A 1 73 ? 18.828 -7.216 8.278 1.00 86.69 73 ILE A O 1
ATOM 568 N N . LEU A 1 74 ? 20.325 -7.074 6.618 1.00 88.56 74 LEU A N 1
ATOM 569 C CA . LEU A 1 74 ? 19.872 -5.801 6.078 1.00 88.56 74 LEU A CA 1
ATOM 570 C C . LEU A 1 74 ? 18.426 -5.836 5.547 1.00 88.56 74 LEU A C 1
ATOM 572 O O . LEU A 1 74 ? 17.677 -4.894 5.797 1.00 88.56 74 LEU A O 1
ATOM 576 N N . SER A 1 75 ? 18.009 -6.900 4.857 1.00 87.38 75 SER A N 1
ATOM 577 C CA . SER A 1 75 ? 16.632 -7.081 4.380 1.00 87.38 75 SER A CA 1
ATOM 578 C C . SER A 1 75 ? 15.652 -7.257 5.539 1.00 87.38 75 SER A C 1
ATOM 580 O O . SER A 1 75 ? 14.588 -6.637 5.535 1.00 87.38 75 SER A O 1
ATOM 582 N N . ASP A 1 76 ? 16.028 -8.026 6.561 1.00 89.12 76 ASP A N 1
ATOM 583 C CA . ASP A 1 76 ? 15.194 -8.218 7.753 1.00 89.12 76 ASP A CA 1
ATOM 584 C C . ASP A 1 76 ? 15.033 -6.905 8.534 1.00 89.12 76 ASP A C 1
ATOM 586 O O . ASP A 1 76 ? 13.919 -6.523 8.904 1.00 89.12 76 ASP A O 1
ATOM 590 N N . ILE A 1 77 ? 16.125 -6.152 8.715 1.00 91.88 77 ILE A N 1
ATOM 591 C CA . ILE A 1 77 ? 16.088 -4.820 9.335 1.00 91.88 77 ILE A CA 1
ATOM 592 C C . ILE A 1 77 ? 15.237 -3.854 8.502 1.00 91.88 77 ILE A C 1
ATOM 594 O O . ILE A 1 77 ? 14.448 -3.098 9.072 1.00 91.88 77 ILE A O 1
ATOM 598 N N . ALA A 1 78 ? 15.342 -3.883 7.170 1.00 90.19 78 ALA A N 1
ATOM 599 C CA . ALA A 1 78 ? 14.538 -3.038 6.291 1.00 90.19 78 ALA A CA 1
ATOM 600 C C . ALA A 1 78 ? 13.037 -3.361 6.390 1.00 90.19 78 ALA A C 1
ATOM 602 O O . ALA A 1 78 ? 12.211 -2.445 6.435 1.00 90.19 78 ALA A O 1
ATOM 603 N N . LEU A 1 79 ? 12.670 -4.642 6.494 1.00 91.62 79 LEU A N 1
ATOM 604 C CA . LEU A 1 79 ? 11.283 -5.067 6.704 1.00 91.62 79 LEU A CA 1
ATOM 605 C C . LEU A 1 79 ? 10.737 -4.577 8.050 1.00 91.62 79 LEU A C 1
ATOM 607 O O . LEU A 1 79 ? 9.638 -4.015 8.107 1.00 91.62 79 LEU A O 1
ATOM 611 N N . VAL A 1 80 ? 11.513 -4.733 9.126 1.00 92.56 80 VAL A N 1
ATOM 612 C CA . VAL A 1 80 ? 11.132 -4.233 10.456 1.00 92.56 80 VAL A CA 1
ATOM 613 C C . VAL A 1 80 ? 11.008 -2.706 10.442 1.00 92.56 80 VAL A C 1
ATOM 615 O O . VAL A 1 80 ? 10.007 -2.167 10.922 1.00 92.56 80 VAL A O 1
ATOM 618 N N . GLY A 1 81 ? 11.966 -2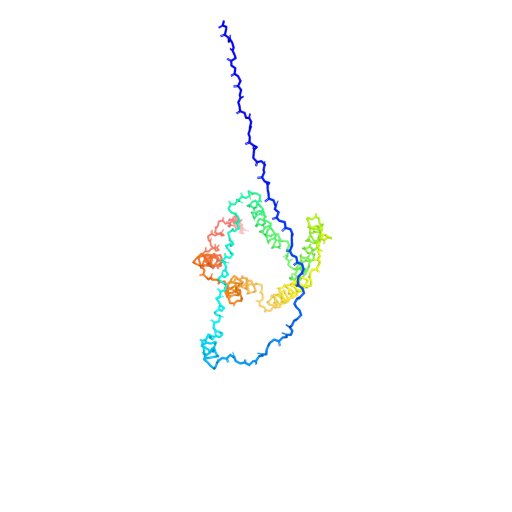.005 9.832 1.00 93.00 81 GLY A N 1
ATOM 619 C CA . GLY A 1 81 ? 11.940 -0.551 9.667 1.00 93.00 81 GLY A CA 1
ATOM 620 C C . GLY A 1 81 ? 10.711 -0.066 8.894 1.00 93.00 81 GLY A C 1
ATOM 621 O O . GLY A 1 81 ? 10.045 0.877 9.325 1.00 93.00 81 GLY A O 1
ATOM 622 N N . SER A 1 82 ? 10.347 -0.756 7.810 1.00 90.69 82 SER A N 1
ATOM 623 C CA . SER A 1 82 ? 9.128 -0.488 7.038 1.00 90.69 82 SER A CA 1
ATOM 624 C C . SER A 1 82 ? 7.865 -0.637 7.895 1.00 90.69 82 SER A C 1
ATOM 626 O O . SER A 1 82 ? 7.024 0.267 7.933 1.00 90.69 82 SER A O 1
ATOM 628 N N . SER A 1 83 ? 7.757 -1.721 8.672 1.00 90.75 83 SER A N 1
ATOM 629 C CA . SER A 1 83 ? 6.609 -1.938 9.560 1.00 90.75 83 SER A CA 1
ATOM 630 C C . SER A 1 83 ? 6.494 -0.866 10.651 1.00 90.75 83 SER A C 1
ATOM 632 O O . SER A 1 83 ? 5.382 -0.429 10.964 1.00 90.75 83 SER A O 1
ATOM 634 N N . ILE A 1 84 ? 7.616 -0.433 11.235 1.00 92.31 84 ILE A N 1
ATOM 635 C CA . ILE A 1 84 ? 7.639 0.638 12.245 1.00 92.31 84 ILE A CA 1
ATOM 636 C C . ILE A 1 84 ? 7.217 1.966 11.615 1.00 92.31 84 ILE A C 1
ATOM 638 O O . ILE A 1 84 ? 6.374 2.664 12.180 1.00 92.31 84 ILE A O 1
ATOM 642 N N . SER A 1 85 ? 7.752 2.293 10.437 1.00 91.75 85 SER A N 1
ATOM 643 C CA . SER A 1 85 ? 7.398 3.504 9.691 1.00 91.75 85 SER A CA 1
ATOM 644 C C . SER A 1 85 ? 5.898 3.558 9.388 1.00 91.75 85 SER A C 1
ATOM 646 O O . SER A 1 85 ? 5.232 4.557 9.679 1.00 91.75 85 SER A O 1
ATOM 648 N N . TYR A 1 86 ? 5.327 2.446 8.915 1.00 87.00 86 TYR A N 1
ATOM 649 C CA . TYR A 1 86 ? 3.896 2.341 8.638 1.00 87.00 86 TYR A CA 1
ATOM 650 C C . TYR A 1 86 ? 3.040 2.548 9.900 1.00 87.00 86 TYR A C 1
ATOM 652 O O . TYR A 1 86 ? 2.081 3.327 9.892 1.00 87.00 86 TYR A O 1
ATOM 660 N N . ALA A 1 87 ? 3.406 1.904 11.014 1.00 85.88 87 ALA A N 1
ATOM 661 C CA . ALA A 1 87 ? 2.699 2.054 12.284 1.00 85.88 87 ALA A CA 1
ATOM 662 C C . ALA A 1 87 ? 2.804 3.484 12.846 1.00 85.88 87 ALA A C 1
ATOM 664 O O . ALA A 1 87 ? 1.798 4.051 13.283 1.00 85.88 87 ALA A O 1
ATOM 665 N N . ALA A 1 88 ? 3.993 4.089 12.800 1.00 87.69 88 ALA A N 1
ATOM 666 C CA . ALA A 1 88 ? 4.227 5.458 13.247 1.00 87.69 88 ALA A CA 1
ATOM 667 C C . ALA A 1 88 ? 3.402 6.464 12.432 1.00 87.69 88 ALA A C 1
ATOM 669 O O . ALA A 1 88 ? 2.724 7.312 13.019 1.00 87.69 88 ALA A O 1
ATOM 670 N N . GLY A 1 89 ? 3.377 6.323 11.103 1.00 83.44 89 GLY A N 1
ATOM 671 C CA . GLY A 1 89 ? 2.556 7.149 10.216 1.00 83.44 89 GLY A CA 1
ATOM 672 C C . GLY A 1 89 ? 1.061 7.040 10.526 1.00 83.44 89 GLY A C 1
ATOM 673 O O . GLY A 1 89 ? 0.373 8.058 10.637 1.00 83.44 89 GLY A O 1
ATOM 674 N N . ALA A 1 90 ? 0.559 5.824 10.761 1.00 81.50 90 ALA A N 1
ATOM 675 C CA . ALA A 1 90 ? -0.839 5.602 11.130 1.00 81.50 90 ALA A CA 1
ATOM 676 C C . ALA A 1 90 ? -1.205 6.250 12.481 1.00 81.50 90 ALA A C 1
ATOM 678 O O . ALA A 1 90 ? -2.264 6.874 12.613 1.00 81.50 90 ALA A O 1
ATOM 679 N N . VAL A 1 91 ? -0.331 6.138 13.488 1.00 83.12 91 VAL A N 1
ATOM 680 C CA . VAL A 1 91 ? -0.534 6.758 14.810 1.00 83.12 91 VAL A CA 1
ATOM 681 C C . VAL A 1 91 ? -0.466 8.282 14.723 1.00 83.12 91 VAL A C 1
ATOM 683 O O . VAL A 1 91 ? -1.326 8.959 15.296 1.00 83.12 91 VAL A O 1
ATOM 686 N N . TYR A 1 92 ? 0.512 8.822 13.992 1.00 83.00 92 TYR A N 1
ATOM 687 C CA . TYR A 1 92 ? 0.663 10.260 13.776 1.00 83.00 92 TYR A CA 1
ATOM 688 C C . TYR A 1 92 ? -0.565 10.841 13.076 1.00 83.00 92 TYR A C 1
ATOM 690 O O . TYR A 1 92 ? -1.177 11.777 13.594 1.00 83.00 92 TYR A O 1
ATOM 698 N N . SER A 1 93 ? -0.993 10.226 11.969 1.00 79.19 93 SER A N 1
ATOM 699 C CA . SER A 1 93 ? -2.195 10.627 11.234 1.00 79.19 93 SER A CA 1
ATOM 700 C C . SER A 1 93 ? -3.420 10.658 12.155 1.00 79.19 93 SER A C 1
ATOM 702 O O . SER A 1 93 ? -4.094 11.679 12.273 1.00 79.19 93 SER A O 1
ATOM 704 N N . ARG A 1 94 ? -3.642 9.609 12.958 1.00 74.94 94 ARG A N 1
ATOM 705 C CA . ARG A 1 94 ? -4.777 9.550 13.897 1.00 74.94 94 ARG A CA 1
ATOM 706 C C . ARG A 1 94 ? -4.726 10.600 15.019 1.00 74.94 94 ARG A C 1
ATOM 708 O O . ARG A 1 94 ? -5.765 10.913 15.621 1.00 74.94 94 ARG A O 1
ATOM 715 N N . ARG A 1 95 ? -3.539 11.094 15.380 1.00 76.81 95 ARG A N 1
ATOM 716 C CA . ARG A 1 95 ? -3.356 12.070 16.466 1.00 76.81 95 ARG A CA 1
ATOM 717 C C . ARG A 1 95 ? -3.419 13.511 15.966 1.00 76.81 95 ARG A C 1
ATOM 719 O O . ARG A 1 95 ? -4.100 14.309 16.604 1.00 76.81 95 ARG A O 1
ATOM 726 N N . ASN A 1 96 ? -2.759 13.808 14.850 1.00 77.81 96 ASN A N 1
ATOM 727 C CA . ASN A 1 96 ? -2.590 15.164 14.326 1.00 77.81 96 ASN A CA 1
ATOM 728 C C . ASN A 1 96 ? -3.604 15.545 13.242 1.00 77.81 96 ASN A C 1
ATOM 730 O O . ASN A 1 96 ? -3.888 16.727 13.081 1.00 77.81 96 ASN A O 1
ATOM 734 N N . VAL A 1 97 ? -4.173 14.578 12.518 1.00 74.75 97 VAL A N 1
ATOM 735 C CA . VAL A 1 97 ? -5.137 14.838 11.441 1.00 74.75 97 VAL A CA 1
ATOM 736 C C . VAL A 1 97 ? -6.546 14.589 11.975 1.00 74.75 97 VAL A C 1
ATOM 738 O O . VAL A 1 97 ? -7.081 13.482 11.914 1.00 74.75 97 VAL A O 1
ATOM 741 N N . ARG A 1 98 ? -7.142 15.623 12.575 1.00 72.06 98 ARG A N 1
ATOM 742 C CA . ARG A 1 98 ? -8.513 15.593 13.110 1.00 72.06 98 ARG A CA 1
ATOM 743 C C . ARG A 1 98 ? -9.266 16.846 12.684 1.00 72.06 98 ARG A C 1
ATOM 745 O O . ARG A 1 98 ? -8.681 17.919 12.634 1.00 72.06 98 ARG A O 1
ATOM 752 N N . GLY A 1 99 ? -10.562 16.705 12.412 1.00 71.06 99 GLY A N 1
ATOM 753 C CA . GLY A 1 99 ? -11.440 17.836 12.084 1.00 71.06 99 GLY A CA 1
ATOM 754 C C . GLY A 1 99 ? -11.315 18.374 10.654 1.00 71.06 99 GLY A C 1
ATOM 755 O O . GLY A 1 99 ? -11.909 19.400 10.356 1.00 71.06 99 GLY A O 1
ATOM 756 N N . LEU A 1 100 ? -10.576 17.688 9.777 1.00 76.50 100 LEU A N 1
ATOM 757 C CA . LEU A 1 100 ? -10.482 18.004 8.351 1.00 76.50 100 LEU A CA 1
ATOM 758 C C . LEU A 1 100 ? -11.297 17.000 7.532 1.00 76.50 100 LEU A C 1
ATOM 760 O O . LEU A 1 100 ? -11.422 15.837 7.928 1.00 76.50 100 LEU A O 1
ATOM 764 N N . ASP A 1 101 ? -11.808 17.439 6.381 1.00 79.69 101 ASP A N 1
ATOM 765 C CA . ASP A 1 101 ? -12.369 16.530 5.381 1.00 79.69 101 ASP A CA 1
ATOM 766 C C . ASP A 1 101 ? -11.289 15.502 4.986 1.00 79.69 101 ASP A C 1
ATOM 768 O O . ASP A 1 101 ? -10.183 15.926 4.640 1.00 79.69 101 ASP A O 1
ATOM 772 N N . PRO A 1 102 ? -11.563 14.182 5.034 1.00 75.62 102 PRO A N 1
ATOM 773 C CA . PRO A 1 102 ? -10.607 13.131 4.679 1.00 75.62 102 PRO A CA 1
ATOM 774 C C . PRO A 1 102 ? -9.920 13.289 3.315 1.00 75.62 102 PRO A C 1
ATOM 776 O O . PRO A 1 102 ? -8.826 12.750 3.128 1.00 75.62 102 PRO A O 1
ATOM 779 N N . MET A 1 103 ? -10.519 14.024 2.375 1.00 80.81 103 MET A N 1
ATOM 780 C CA . MET A 1 103 ? -9.949 14.267 1.049 1.00 80.81 103 MET A CA 1
ATOM 781 C C . MET A 1 103 ? -8.707 15.172 1.086 1.00 80.81 103 MET A C 1
ATOM 783 O O . MET A 1 103 ? -7.749 14.944 0.342 1.00 80.81 103 MET A O 1
ATOM 787 N N . ILE A 1 104 ? -8.677 16.162 1.980 1.00 84.56 104 ILE A N 1
ATOM 788 C CA . ILE A 1 104 ? -7.566 17.118 2.104 1.00 84.56 104 ILE A CA 1
ATOM 789 C C . ILE A 1 104 ? -6.258 16.423 2.534 1.00 84.56 104 ILE A C 1
ATOM 791 O O . ILE A 1 104 ? -5.288 16.471 1.772 1.00 84.56 104 ILE A O 1
ATOM 795 N N . PRO A 1 105 ? -6.181 15.741 3.698 1.00 84.19 105 PRO A N 1
ATOM 796 C CA . PRO A 1 105 ? -4.948 15.106 4.143 1.00 84.19 105 PRO A CA 1
ATOM 797 C C . PRO A 1 105 ? -4.513 13.981 3.205 1.00 84.19 105 PRO A C 1
ATOM 799 O O . PRO A 1 105 ? -3.314 13.795 3.023 1.00 84.19 105 PRO A O 1
ATOM 802 N N . ALA A 1 106 ? -5.447 13.273 2.564 1.00 84.44 106 ALA A N 1
ATOM 803 C CA . ALA A 1 106 ? -5.092 12.239 1.604 1.00 84.44 106 ALA A CA 1
ATOM 804 C C . ALA A 1 106 ? -4.454 12.811 0.329 1.00 84.44 106 ALA A C 1
ATOM 806 O O . ALA A 1 106 ? -3.473 12.256 -0.159 1.00 84.44 106 ALA A O 1
ATOM 807 N N . THR A 1 107 ? -4.949 13.946 -0.176 1.00 87.06 107 THR A N 1
ATOM 808 C CA . THR A 1 107 ? -4.361 14.619 -1.347 1.00 87.06 107 THR A CA 1
ATOM 809 C C . THR A 1 107 ? -2.929 15.060 -1.059 1.00 87.06 107 THR A C 1
ATOM 811 O O . THR A 1 107 ? -2.022 14.757 -1.837 1.00 87.06 107 THR A O 1
ATOM 814 N N . PHE A 1 108 ? -2.694 15.709 0.087 1.00 89.75 108 PHE A N 1
ATOM 815 C CA . PHE A 1 108 ? -1.340 16.082 0.499 1.00 89.75 108 PHE A CA 1
ATOM 816 C C . PHE A 1 108 ? -0.462 14.849 0.713 1.00 89.75 108 PHE A C 1
ATOM 818 O O . PHE A 1 108 ? 0.659 14.820 0.216 1.00 89.75 108 PHE A O 1
ATOM 825 N N . GLN A 1 109 ? -0.972 13.813 1.382 1.00 89.25 109 GLN A N 1
ATOM 826 C CA . GLN A 1 109 ? -0.228 12.578 1.627 1.00 89.25 109 GLN A CA 1
ATOM 827 C C . GLN A 1 109 ? 0.231 11.922 0.320 1.00 89.25 109 GLN A C 1
ATOM 829 O O . GLN A 1 109 ? 1.409 11.595 0.196 1.00 89.25 109 GLN A O 1
ATOM 834 N N . VAL A 1 110 ? -0.668 11.745 -0.653 1.00 89.75 110 VAL A N 1
ATOM 835 C CA . VAL A 1 110 ? -0.337 11.136 -1.951 1.00 89.75 110 VAL A CA 1
ATOM 836 C C . VAL A 1 110 ? 0.614 12.032 -2.748 1.00 89.75 110 VAL A C 1
ATOM 838 O O . VAL A 1 110 ? 1.553 11.525 -3.355 1.00 89.75 110 VAL A O 1
ATOM 841 N N . THR A 1 111 ? 0.437 13.355 -2.694 1.00 92.50 111 THR A N 1
ATOM 842 C CA . THR A 1 111 ? 1.323 14.311 -3.381 1.00 92.50 111 THR A CA 1
ATOM 843 C C . THR A 1 111 ? 2.740 14.279 -2.806 1.00 92.50 111 THR A C 1
ATOM 845 O O . THR A 1 111 ? 3.703 14.122 -3.553 1.00 92.50 111 THR A O 1
ATOM 848 N N . PHE A 1 112 ? 2.889 14.360 -1.481 1.00 93.19 112 PHE A N 1
ATOM 849 C CA . PHE A 1 112 ? 4.193 14.245 -0.826 1.00 93.19 112 PHE A CA 1
ATOM 850 C C . PHE A 1 112 ? 4.823 12.871 -1.058 1.00 93.19 112 PHE A C 1
ATOM 852 O O . PHE A 1 112 ? 6.015 12.801 -1.346 1.00 93.19 112 PHE A O 1
ATOM 859 N N . ALA A 1 113 ? 4.039 11.790 -0.993 1.00 92.06 113 ALA A N 1
ATOM 860 C CA . ALA A 1 113 ? 4.528 10.450 -1.302 1.00 92.06 113 ALA A CA 1
ATOM 861 C C . ALA A 1 113 ? 5.054 10.358 -2.742 1.00 92.06 113 ALA A C 1
ATOM 863 O O . ALA A 1 113 ? 6.130 9.801 -2.950 1.00 92.06 113 ALA A O 1
ATOM 864 N N . ALA A 1 114 ? 4.352 10.942 -3.719 1.00 92.69 114 ALA A N 1
ATOM 865 C CA . ALA A 1 114 ? 4.801 10.987 -5.108 1.00 92.69 114 ALA A CA 1
ATOM 866 C C . ALA A 1 114 ? 6.118 11.764 -5.253 1.00 92.69 114 ALA A C 1
ATOM 868 O O . ALA A 1 114 ? 7.059 11.247 -5.848 1.00 92.69 114 ALA A O 1
ATOM 869 N N . VAL A 1 115 ? 6.220 12.957 -4.656 1.00 95.38 115 VAL A N 1
ATOM 870 C CA . VAL A 1 115 ? 7.448 13.771 -4.693 1.00 95.38 115 VAL A CA 1
ATOM 871 C C . VAL A 1 115 ? 8.626 13.021 -4.069 1.00 95.38 115 VAL A C 1
ATOM 873 O O . VAL A 1 115 ? 9.673 12.898 -4.699 1.00 95.38 115 VAL A O 1
ATOM 876 N N . ILE A 1 116 ? 8.452 12.474 -2.864 1.00 94.06 116 ILE A N 1
ATOM 877 C CA . ILE A 1 116 ? 9.504 11.722 -2.166 1.00 94.06 116 ILE A CA 1
ATOM 878 C C . ILE A 1 116 ? 9.924 10.500 -2.989 1.00 94.06 116 ILE A C 1
ATOM 880 O O . ILE A 1 116 ? 11.116 10.270 -3.171 1.00 94.06 116 ILE A O 1
ATOM 884 N N . THR A 1 117 ? 8.962 9.746 -3.527 1.00 91.56 117 THR A N 1
ATOM 885 C CA . THR A 1 117 ? 9.246 8.547 -4.330 1.00 91.56 117 THR A CA 1
ATOM 886 C C . THR A 1 117 ? 10.005 8.900 -5.606 1.00 91.56 117 THR A C 1
ATOM 888 O O . THR A 1 117 ? 10.971 8.220 -5.931 1.00 91.56 117 THR A O 1
ATOM 891 N N . VAL A 1 118 ? 9.631 9.979 -6.302 1.00 91.81 118 VAL A N 1
ATOM 892 C CA . VAL A 1 118 ? 10.344 10.446 -7.503 1.00 91.81 118 VAL A CA 1
ATOM 893 C C . VAL A 1 118 ? 11.776 10.853 -7.168 1.00 91.81 118 VAL A C 1
ATOM 895 O O . VAL A 1 118 ? 12.696 10.464 -7.880 1.00 91.81 118 VAL A O 1
ATOM 898 N N . VAL A 1 119 ? 11.990 11.591 -6.075 1.00 93.19 119 VAL A N 1
ATOM 899 C CA . VAL A 1 119 ? 13.340 11.987 -5.643 1.00 93.19 119 VAL A CA 1
ATOM 900 C C . VAL A 1 119 ? 14.194 10.759 -5.323 1.00 93.19 119 VAL A C 1
ATOM 902 O O . VAL A 1 119 ? 15.324 10.663 -5.793 1.00 93.19 119 VAL A O 1
ATOM 905 N N . ILE A 1 120 ? 13.651 9.798 -4.574 1.00 91.94 120 ILE A N 1
ATOM 906 C CA . ILE A 1 120 ? 14.340 8.543 -4.244 1.00 91.94 120 ILE A CA 1
ATOM 907 C C . ILE A 1 120 ? 14.660 7.751 -5.521 1.00 91.94 120 ILE A C 1
ATOM 909 O O . ILE A 1 120 ? 15.799 7.330 -5.699 1.00 91.94 120 ILE A O 1
ATOM 913 N N . ALA A 1 121 ? 13.702 7.607 -6.438 1.00 89.31 121 ALA A N 1
ATOM 914 C CA . ALA A 1 121 ? 13.907 6.900 -7.701 1.00 89.31 121 ALA A CA 1
ATOM 915 C C . ALA A 1 121 ? 15.017 7.545 -8.551 1.00 89.31 121 ALA A C 1
ATOM 917 O O . ALA A 1 121 ? 15.883 6.847 -9.072 1.00 89.31 121 ALA A O 1
ATOM 918 N N . LEU A 1 122 ? 15.051 8.879 -8.640 1.00 88.12 122 LEU A N 1
ATOM 919 C CA . LEU A 1 122 ? 16.099 9.603 -9.370 1.00 88.12 122 LEU A CA 1
ATOM 920 C C . LEU A 1 122 ? 17.495 9.414 -8.757 1.00 88.12 122 LEU A C 1
ATOM 922 O O . LEU A 1 122 ? 18.478 9.383 -9.496 1.00 88.12 122 LEU A O 1
ATOM 926 N N . LEU A 1 123 ? 17.586 9.303 -7.428 1.00 89.44 123 LEU A N 1
ATOM 927 C CA . LEU A 1 123 ? 18.858 9.162 -6.714 1.00 89.44 123 LEU A CA 1
ATOM 928 C C . LEU A 1 123 ? 19.400 7.729 -6.712 1.00 89.44 123 LEU A C 1
ATOM 930 O O . LEU A 1 123 ? 20.615 7.560 -6.758 1.00 89.44 123 LEU A O 1
ATOM 934 N N . LEU A 1 124 ? 18.528 6.720 -6.617 1.00 88.50 124 LEU A N 1
ATOM 935 C CA . LEU A 1 124 ? 18.941 5.321 -6.450 1.00 88.50 124 LEU A CA 1
ATOM 936 C C . LEU A 1 124 ? 18.883 4.487 -7.731 1.00 88.50 124 LEU A C 1
ATOM 938 O O . LEU A 1 124 ? 19.659 3.543 -7.855 1.00 88.50 124 LEU A O 1
ATOM 942 N N . GLU A 1 125 ? 17.967 4.782 -8.657 1.00 82.81 125 GLU A N 1
ATOM 943 C CA . GLU A 1 125 ? 17.672 3.878 -9.781 1.00 82.81 125 GLU A CA 1
ATOM 944 C C . GLU A 1 125 ? 18.223 4.352 -11.131 1.00 82.81 125 GLU A C 1
ATOM 946 O O . GLU A 1 125 ? 18.089 3.627 -12.111 1.00 82.81 125 GLU A O 1
ATOM 951 N N . HIS A 1 126 ? 18.855 5.533 -11.196 1.00 79.62 126 HIS A N 1
ATOM 952 C CA . HIS A 1 126 ? 19.493 6.079 -12.408 1.00 79.62 126 HIS A CA 1
ATOM 953 C C . HIS A 1 126 ? 18.661 5.859 -13.693 1.00 79.62 126 HIS A C 1
ATOM 955 O O . HIS A 1 126 ? 19.078 5.165 -14.622 1.00 79.62 126 HIS A O 1
ATOM 961 N N . PRO A 1 127 ? 17.457 6.455 -13.782 1.00 75.12 127 PRO A N 1
ATOM 962 C CA . PRO A 1 127 ? 16.459 6.104 -14.797 1.00 75.12 127 PRO A CA 1
ATOM 963 C C . PRO A 1 127 ? 16.861 6.435 -16.242 1.00 75.12 127 PRO A C 1
ATOM 965 O O . PRO A 1 127 ? 16.170 6.035 -17.176 1.00 75.12 127 PRO A O 1
ATOM 968 N N . TRP A 1 128 ? 17.959 7.163 -16.444 1.00 78.50 128 TRP A N 1
ATOM 969 C CA . TRP A 1 128 ? 18.511 7.477 -17.762 1.00 78.50 128 TRP A CA 1
ATOM 970 C C . TRP A 1 128 ? 19.167 6.275 -18.457 1.00 78.50 128 TRP A C 1
ATOM 972 O O . TRP A 1 128 ? 19.293 6.299 -19.679 1.00 78.50 128 TRP A O 1
ATOM 982 N N . ASP A 1 129 ? 19.517 5.218 -17.720 1.00 77.12 129 ASP A N 1
ATOM 983 C CA . ASP A 1 129 ? 20.104 3.995 -18.288 1.00 77.12 129 ASP A CA 1
ATOM 984 C C . ASP A 1 129 ? 19.041 2.972 -18.735 1.00 77.12 129 ASP A C 1
ATOM 986 O O . ASP A 1 129 ? 19.357 1.927 -19.309 1.00 77.12 129 ASP A O 1
ATOM 990 N N . VAL A 1 130 ? 17.757 3.261 -18.494 1.00 78.00 130 VAL A N 1
ATOM 991 C CA . VAL A 1 130 ? 16.646 2.350 -18.781 1.00 78.00 130 VAL A CA 1
ATOM 992 C C . VAL A 1 130 ? 15.943 2.752 -20.073 1.00 78.00 130 VAL A C 1
ATOM 994 O O . VAL A 1 130 ? 15.424 3.858 -20.210 1.00 78.00 130 VAL A O 1
ATOM 997 N N . HIS A 1 131 ? 15.848 1.819 -21.021 1.00 80.69 131 HIS A N 1
ATOM 998 C CA . HIS A 1 131 ? 15.057 2.025 -22.230 1.00 80.69 131 HIS A CA 1
ATOM 999 C C . HIS A 1 131 ? 13.558 1.848 -21.939 1.00 80.69 131 HIS A C 1
ATOM 1001 O O . HIS A 1 131 ? 13.130 0.747 -21.576 1.00 80.69 131 HIS A O 1
ATOM 1007 N N . PRO A 1 132 ? 12.730 2.891 -22.122 1.00 79.12 132 PRO A N 1
ATOM 1008 C CA . PRO A 1 132 ? 11.305 2.802 -21.848 1.00 79.12 132 PRO A CA 1
ATOM 1009 C C . PRO A 1 132 ? 10.619 1.853 -22.837 1.00 79.12 132 PRO A C 1
ATOM 1011 O O . PRO A 1 132 ? 10.457 2.156 -24.019 1.00 79.12 132 PRO A O 1
ATOM 1014 N N . GLN A 1 133 ? 10.182 0.694 -22.345 1.00 87.94 133 GLN A N 1
ATOM 1015 C CA . GLN A 1 133 ? 9.401 -0.250 -23.137 1.00 87.94 133 GLN A CA 1
ATOM 1016 C C . GLN A 1 133 ? 7.915 0.163 -23.125 1.00 87.94 133 GLN A C 1
ATOM 1018 O O . GLN A 1 133 ? 7.351 0.350 -22.042 1.00 87.94 133 GLN A O 1
ATOM 1023 N N . PRO A 1 134 ? 7.226 0.232 -24.284 1.00 89.06 134 PRO A N 1
ATOM 1024 C CA . PRO A 1 134 ? 5.817 0.642 -24.348 1.00 89.06 134 PRO A CA 1
ATOM 1025 C C . PRO A 1 134 ? 4.886 -0.196 -23.460 1.00 89.06 134 PRO A C 1
ATOM 1027 O O . PRO A 1 134 ? 3.930 0.316 -22.884 1.00 89.06 134 PRO A O 1
ATOM 1030 N N . GLN A 1 135 ? 5.197 -1.485 -23.308 1.00 90.81 135 GLN A N 1
ATOM 1031 C CA . GLN A 1 135 ? 4.461 -2.409 -22.442 1.00 90.81 135 GLN A CA 1
ATOM 1032 C C . GLN A 1 135 ? 4.567 -2.023 -20.959 1.00 90.81 135 GLN A C 1
ATOM 1034 O O . GLN A 1 135 ? 3.569 -2.080 -20.245 1.00 90.81 135 GLN A O 1
ATOM 1039 N N . GLY A 1 136 ? 5.750 -1.596 -20.504 1.00 89.06 136 GLY A N 1
ATOM 1040 C CA . GLY A 1 136 ? 5.971 -1.151 -19.127 1.00 89.06 136 GLY A CA 1
ATOM 1041 C C . GLY A 1 136 ? 5.235 0.152 -18.826 1.00 89.06 136 GLY A C 1
ATOM 1042 O O . GLY A 1 136 ? 4.551 0.249 -17.812 1.00 89.06 136 GLY A O 1
ATOM 1043 N N . ILE A 1 137 ? 5.279 1.112 -19.754 1.00 89.62 137 ILE A N 1
ATOM 1044 C CA . ILE A 1 137 ? 4.530 2.373 -19.635 1.00 89.62 137 ILE A CA 1
ATOM 1045 C C . ILE A 1 137 ? 3.028 2.101 -19.531 1.00 89.62 137 ILE A C 1
ATOM 1047 O O . ILE A 1 137 ? 2.360 2.633 -18.643 1.00 89.62 137 ILE A O 1
ATOM 1051 N N . LEU A 1 138 ? 2.495 1.238 -20.403 1.00 93.75 138 LEU A N 1
ATOM 1052 C CA . LEU A 1 138 ? 1.078 0.891 -20.378 1.00 93.75 138 LEU A CA 1
ATOM 1053 C C . LEU A 1 138 ? 0.691 0.192 -19.068 1.00 93.75 138 LEU A C 1
ATOM 1055 O O . LEU A 1 138 ? -0.357 0.503 -18.510 1.00 93.75 138 LEU A O 1
ATOM 1059 N N . ALA A 1 139 ? 1.539 -0.701 -18.548 1.00 91.62 139 ALA A N 1
ATOM 1060 C CA . ALA A 1 139 ? 1.310 -1.362 -17.266 1.00 91.62 139 ALA A CA 1
ATOM 1061 C C . ALA A 1 139 ? 1.298 -0.370 -16.090 1.00 91.62 139 ALA A C 1
ATOM 1063 O O . ALA A 1 139 ? 0.429 -0.469 -15.224 1.00 91.62 139 ALA A O 1
ATOM 1064 N N . ILE A 1 140 ? 2.208 0.612 -16.078 1.00 90.88 140 ILE A N 1
ATOM 1065 C CA . ILE A 1 140 ? 2.260 1.660 -15.047 1.00 90.88 140 ILE A CA 1
ATOM 1066 C C . ILE A 1 140 ? 1.013 2.544 -15.113 1.00 90.88 140 ILE A C 1
ATOM 1068 O O . ILE A 1 140 ? 0.388 2.787 -14.082 1.00 90.88 140 ILE A O 1
ATOM 1072 N N . ILE A 1 141 ? 0.613 2.988 -16.310 1.00 93.19 141 ILE A N 1
ATOM 1073 C CA . ILE A 1 141 ? -0.607 3.790 -16.490 1.00 93.19 141 ILE A CA 1
ATOM 1074 C C . ILE A 1 141 ? -1.832 2.987 -16.057 1.00 93.19 141 ILE A C 1
ATOM 1076 O O . ILE A 1 141 ? -2.663 3.495 -15.308 1.00 93.19 141 ILE A O 1
ATOM 1080 N N . TRP A 1 142 ? -1.936 1.728 -16.480 1.00 93.56 142 TRP A N 1
ATOM 1081 C CA . TRP A 1 142 ? -3.035 0.847 -16.099 1.00 93.56 142 TRP A CA 1
ATOM 1082 C C . TRP A 1 142 ? -3.126 0.685 -14.577 1.00 93.56 142 TRP A C 1
ATOM 1084 O O . TRP A 1 142 ? -4.192 0.883 -13.992 1.00 93.56 142 TRP A O 1
ATOM 1094 N N . LEU A 1 143 ? -2.005 0.388 -13.918 1.00 92.31 143 LEU A N 1
ATOM 1095 C CA . LEU A 1 143 ? -1.953 0.198 -12.470 1.00 92.31 143 LEU A CA 1
ATOM 1096 C C . LEU A 1 143 ? -2.223 1.503 -11.707 1.00 92.31 143 LEU A C 1
ATOM 1098 O O . LEU A 1 143 ? -2.972 1.504 -10.733 1.00 92.31 143 LEU A O 1
ATOM 1102 N N . GLY A 1 144 ? -1.662 2.621 -12.162 1.00 91.56 144 GLY A N 1
ATOM 1103 C CA . GLY A 1 144 ? -1.856 3.926 -11.538 1.00 91.56 144 GLY A CA 1
ATOM 1104 C C . GLY A 1 144 ? -3.291 4.428 -11.673 1.00 91.56 144 GLY A C 1
ATOM 1105 O O . GLY A 1 144 ? -3.898 4.830 -10.682 1.00 91.56 144 GLY A O 1
ATOM 1106 N N . LEU A 1 145 ? -3.862 4.372 -12.877 1.00 92.62 145 LEU A N 1
ATOM 1107 C CA . LEU A 1 145 ? -5.180 4.939 -13.154 1.00 92.62 145 LEU A CA 1
ATOM 1108 C C . LEU A 1 145 ? -6.310 4.028 -12.663 1.00 92.62 145 LEU A C 1
ATOM 1110 O O . LEU A 1 145 ? -7.203 4.489 -11.953 1.00 92.62 145 LEU A O 1
ATOM 1114 N N . LEU A 1 146 ? -6.264 2.735 -13.003 1.00 90.50 146 LEU A N 1
ATOM 1115 C CA . LEU A 1 146 ? -7.323 1.790 -12.638 1.00 90.50 146 LEU A CA 1
ATOM 1116 C C . LEU A 1 146 ? -7.084 1.133 -11.280 1.00 90.50 146 LEU A C 1
ATOM 1118 O O . LEU A 1 146 ? -8.038 0.947 -10.529 1.00 90.50 146 LEU A O 1
ATOM 1122 N N . GLY A 1 147 ? -5.836 0.799 -10.952 1.00 88.25 147 GLY A N 1
ATOM 1123 C CA . GLY A 1 147 ? -5.502 0.157 -9.679 1.00 88.25 147 GLY A CA 1
ATOM 1124 C C . GLY A 1 147 ? -5.565 1.116 -8.491 1.00 88.25 147 GLY A C 1
ATOM 1125 O O . GLY A 1 147 ? -6.128 0.760 -7.460 1.00 88.25 147 GLY A O 1
ATOM 1126 N N . SER A 1 148 ? -5.040 2.335 -8.643 1.00 89.75 148 SER A N 1
ATOM 1127 C CA . SER A 1 148 ? -4.964 3.313 -7.546 1.00 89.75 148 SER A CA 1
ATOM 1128 C C . SER A 1 148 ? -5.964 4.457 -7.692 1.00 89.75 148 SER A C 1
ATOM 1130 O O . SER A 1 148 ? -6.708 4.737 -6.755 1.00 89.75 148 SER A O 1
ATOM 1132 N N . GLY A 1 149 ? -6.022 5.114 -8.853 1.00 88.12 149 GLY A N 1
ATOM 1133 C CA . GLY A 1 149 ? -6.877 6.281 -9.082 1.00 88.12 149 GLY A CA 1
ATOM 1134 C C . GLY A 1 149 ? -8.355 5.956 -8.882 1.00 88.12 149 GLY A C 1
ATOM 1135 O O . GLY A 1 149 ? -8.999 6.491 -7.977 1.00 88.12 149 GLY A O 1
ATOM 1136 N N . LEU A 1 150 ? -8.881 5.024 -9.679 1.00 90.12 150 LEU A N 1
ATOM 1137 C CA . LEU A 1 150 ? -10.277 4.592 -9.594 1.00 90.12 150 LEU A CA 1
ATOM 1138 C C . LEU A 1 150 ? -10.614 3.982 -8.224 1.00 90.12 150 LEU A C 1
ATOM 1140 O O . LEU A 1 150 ? -11.695 4.228 -7.685 1.00 90.12 150 LEU A O 1
ATOM 1144 N N . ALA A 1 151 ? -9.676 3.241 -7.627 1.00 88.94 151 ALA A N 1
ATOM 1145 C CA . ALA A 1 151 ? -9.839 2.704 -6.281 1.00 88.94 151 ALA A CA 1
ATOM 1146 C C . ALA A 1 151 ? -9.964 3.813 -5.226 1.00 88.94 151 ALA A C 1
ATOM 1148 O O . ALA A 1 151 ? -10.830 3.718 -4.358 1.00 88.94 151 ALA A O 1
ATOM 1149 N N . TYR A 1 152 ? -9.173 4.889 -5.317 1.00 87.50 152 TYR A N 1
ATOM 1150 C CA . TYR A 1 152 ? -9.290 6.036 -4.415 1.00 87.50 152 TYR A CA 1
ATOM 1151 C C . TYR A 1 152 ? -10.619 6.771 -4.578 1.00 87.50 152 TYR A C 1
ATOM 1153 O O . TYR A 1 152 ? -11.253 7.093 -3.574 1.00 87.50 152 TYR A O 1
ATOM 1161 N N . LEU A 1 153 ? -11.080 6.988 -5.812 1.00 87.50 153 LEU A N 1
ATOM 1162 C CA . LEU A 1 153 ? -12.408 7.555 -6.076 1.00 87.50 153 LEU A CA 1
ATOM 1163 C C . LEU A 1 153 ? -13.510 6.723 -5.402 1.00 87.50 153 LEU A C 1
ATOM 1165 O O . LEU A 1 153 ? -14.352 7.268 -4.686 1.00 87.50 153 LEU A O 1
ATOM 1169 N N . GLY A 1 154 ? -13.466 5.398 -5.567 1.00 86.69 154 GLY A N 1
ATOM 1170 C CA . GLY A 1 154 ? -14.386 4.479 -4.896 1.00 86.69 154 GLY A CA 1
ATOM 1171 C C . GLY A 1 154 ? -14.265 4.529 -3.372 1.00 86.69 154 GLY A C 1
ATOM 1172 O O . GLY A 1 154 ? -15.279 4.576 -2.676 1.00 86.69 154 GLY A O 1
ATOM 1173 N N . PHE A 1 155 ? -13.039 4.583 -2.849 1.00 86.56 155 PHE A N 1
ATOM 1174 C CA . PHE A 1 155 ? -12.760 4.678 -1.419 1.00 86.56 155 PHE A CA 1
ATOM 1175 C C . PHE A 1 155 ? -13.349 5.953 -0.808 1.00 86.56 155 PHE A C 1
ATOM 1177 O O . PHE A 1 155 ? -14.062 5.863 0.189 1.00 86.56 155 PHE A O 1
ATOM 1184 N N . PHE A 1 156 ? -13.123 7.126 -1.410 1.00 84.38 156 PHE A N 1
ATOM 1185 C CA . PHE A 1 156 ? -13.691 8.388 -0.920 1.00 84.38 156 PHE A CA 1
ATOM 1186 C C . PHE A 1 156 ? -15.209 8.444 -1.081 1.00 84.38 156 PHE A C 1
ATOM 1188 O O . PHE A 1 156 ? -15.896 8.940 -0.186 1.00 84.38 156 PHE A O 1
ATOM 1195 N N . HIS A 1 157 ? -15.753 7.873 -2.161 1.00 85.44 157 HIS A N 1
ATOM 1196 C CA . HIS A 1 157 ? -17.200 7.747 -2.326 1.00 85.44 157 HIS A CA 1
ATOM 1197 C C . HIS A 1 157 ? -17.824 6.910 -1.198 1.00 85.44 157 HIS A C 1
ATOM 1199 O O . HIS A 1 157 ? -18.807 7.327 -0.582 1.00 85.44 157 HIS A O 1
ATOM 1205 N N . LEU A 1 158 ? -17.236 5.752 -0.879 1.00 85.75 158 LEU A N 1
ATOM 1206 C CA . LEU A 1 158 ? -17.674 4.918 0.244 1.00 85.75 158 LEU A CA 1
ATOM 1207 C C . LEU A 1 158 ? -17.484 5.624 1.586 1.00 85.75 158 LEU A C 1
ATOM 1209 O O . LEU A 1 158 ? -18.357 5.541 2.449 1.00 85.75 158 LEU A O 1
ATOM 1213 N N . LEU A 1 159 ? -16.381 6.353 1.745 1.00 84.00 159 LEU A N 1
ATOM 1214 C CA . LEU A 1 159 ? -16.068 7.069 2.972 1.00 84.00 159 LEU A CA 1
ATOM 1215 C C . LEU A 1 159 ? -17.121 8.132 3.291 1.00 84.00 159 LEU A C 1
ATOM 1217 O O . LEU A 1 159 ? -17.597 8.181 4.427 1.00 84.00 159 LEU A O 1
ATOM 1221 N N . GLY A 1 160 ? -17.531 8.920 2.294 1.00 79.56 160 GLY A N 1
ATOM 1222 C CA . GLY A 1 160 ? -18.587 9.921 2.446 1.00 79.56 160 GLY A CA 1
ATOM 1223 C C . GLY A 1 160 ? -19.981 9.313 2.631 1.00 79.56 160 GLY A C 1
ATOM 1224 O O . GLY A 1 160 ? -20.794 9.853 3.377 1.00 79.56 160 GLY A O 1
ATOM 1225 N N . ARG A 1 161 ? -20.268 8.171 1.990 1.00 84.00 161 ARG A N 1
ATOM 1226 C CA . ARG A 1 161 ? -21.621 7.586 1.958 1.00 84.00 161 ARG A CA 1
ATOM 1227 C C . ARG A 1 161 ? -21.907 6.605 3.098 1.00 84.00 161 ARG A C 1
ATOM 1229 O O . ARG A 1 161 ? -23.032 6.542 3.585 1.00 84.00 161 ARG A O 1
ATOM 1236 N N . TRP A 1 162 ? -20.927 5.793 3.491 1.00 83.12 162 TRP A N 1
ATOM 1237 C CA . TRP A 1 162 ? -21.066 4.717 4.488 1.00 83.12 162 TRP A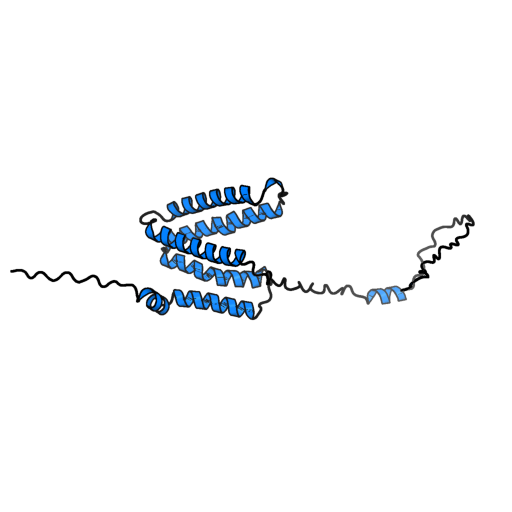 CA 1
ATOM 1238 C C . TRP A 1 162 ? -20.288 4.991 5.782 1.00 83.12 162 TRP A C 1
ATOM 1240 O O . TRP A 1 162 ? -20.444 4.251 6.760 1.00 83.12 162 TRP A O 1
ATOM 1250 N N . GLY A 1 163 ? -19.463 6.041 5.800 1.00 79.38 163 GLY A N 1
ATOM 1251 C CA . GLY A 1 163 ? -18.637 6.423 6.937 1.00 79.38 163 GLY A CA 1
ATOM 1252 C C . GLY A 1 163 ? -17.367 5.578 7.086 1.00 79.38 163 GLY A C 1
ATOM 1253 O O . GLY A 1 163 ? -17.205 4.500 6.502 1.00 79.38 163 GLY A O 1
ATOM 1254 N N . ALA A 1 164 ? -16.445 6.067 7.918 1.00 76.62 164 ALA A N 1
ATOM 1255 C CA . ALA A 1 164 ? -15.107 5.493 8.079 1.00 76.62 164 ALA A CA 1
ATOM 1256 C C . ALA A 1 164 ? -15.109 4.039 8.577 1.00 76.62 164 ALA A C 1
ATOM 1258 O O . ALA A 1 164 ? -14.309 3.229 8.119 1.00 76.62 164 ALA A O 1
ATOM 1259 N N . THR A 1 165 ? -16.026 3.676 9.480 1.00 76.94 165 THR A N 1
ATOM 1260 C CA . THR A 1 165 ? -16.050 2.334 10.082 1.00 76.94 165 THR A CA 1
ATOM 1261 C C . THR A 1 165 ? -16.396 1.242 9.074 1.00 76.94 165 THR A C 1
ATOM 1263 O O . THR A 1 165 ? -15.738 0.207 9.060 1.00 76.94 165 THR A O 1
ATOM 1266 N N . ARG A 1 166 ? -17.407 1.456 8.221 1.00 77.12 166 ARG A N 1
ATOM 1267 C CA . ARG A 1 166 ? -17.793 0.473 7.195 1.00 77.12 166 ARG A CA 1
ATOM 1268 C C . ARG A 1 166 ? -16.784 0.438 6.055 1.00 77.12 166 ARG A C 1
ATOM 1270 O O . ARG A 1 166 ? -16.448 -0.639 5.581 1.00 77.12 166 ARG A O 1
ATOM 1277 N N . THR A 1 167 ? -16.250 1.597 5.676 1.00 83.44 167 THR A N 1
ATOM 1278 C CA . THR A 1 167 ? -15.217 1.701 4.636 1.00 83.44 167 THR A CA 1
ATOM 1279 C C . THR A 1 167 ? -13.939 0.960 5.034 1.00 83.44 167 THR A C 1
ATOM 1281 O O . THR A 1 167 ? -13.339 0.282 4.206 1.00 83.44 167 THR A O 1
ATOM 1284 N N . ALA A 1 168 ? -13.568 0.978 6.318 1.00 80.44 168 ALA A N 1
ATOM 1285 C CA . ALA A 1 168 ? -12.425 0.216 6.820 1.00 80.44 168 ALA A CA 1
ATOM 1286 C C . ALA A 1 168 ? -12.579 -1.310 6.657 1.00 80.44 168 ALA A C 1
ATOM 1288 O O . ALA A 1 168 ? -11.571 -2.007 6.564 1.00 80.44 168 ALA A O 1
ATOM 1289 N N . LEU A 1 169 ? -13.809 -1.838 6.567 1.00 83.62 169 LEU A N 1
ATOM 1290 C CA . LEU A 1 169 ? -14.038 -3.272 6.349 1.00 83.62 169 LEU A CA 1
ATOM 1291 C C . LEU A 1 169 ? -13.605 -3.731 4.951 1.00 83.62 169 LEU A C 1
ATOM 1293 O O . LEU A 1 169 ? -13.291 -4.905 4.773 1.00 83.62 169 LEU A O 1
ATOM 1297 N N . VAL A 1 170 ? -13.542 -2.822 3.970 1.00 84.88 170 VAL A N 1
ATOM 1298 C CA . VAL A 1 170 ? -13.087 -3.136 2.605 1.00 84.88 170 VAL A CA 1
ATOM 1299 C C . VAL A 1 170 ? -11.654 -3.669 2.623 1.00 84.88 170 VAL A C 1
ATOM 1301 O O . VAL A 1 170 ? -11.350 -4.618 1.904 1.00 84.88 170 VAL A O 1
ATOM 1304 N N . ALA A 1 171 ? -10.801 -3.148 3.513 1.00 83.88 171 ALA A N 1
ATOM 1305 C CA . ALA A 1 171 ? -9.425 -3.612 3.693 1.00 83.88 171 ALA A CA 1
ATOM 1306 C C . ALA A 1 171 ? -9.334 -5.115 4.024 1.00 83.88 171 ALA A C 1
ATOM 1308 O O . ALA A 1 171 ? -8.344 -5.761 3.693 1.00 83.88 171 ALA A O 1
ATOM 1309 N N . TYR A 1 172 ? -10.371 -5.692 4.637 1.00 82.81 172 TYR A N 1
ATOM 1310 C CA . TYR A 1 172 ? -10.413 -7.116 4.982 1.00 82.81 172 TYR A CA 1
ATOM 1311 C C . TYR A 1 172 ? -10.760 -8.017 3.797 1.00 82.81 172 TYR A C 1
ATOM 1313 O O . TYR A 1 172 ? -10.484 -9.213 3.833 1.00 82.81 172 TYR A O 1
ATOM 1321 N N . VAL A 1 173 ? -11.338 -7.449 2.739 1.00 84.69 173 VAL A N 1
ATOM 1322 C CA . VAL A 1 173 ? -11.680 -8.172 1.511 1.00 84.69 173 VAL A CA 1
ATOM 1323 C C . VAL A 1 173 ? -10.457 -8.306 0.594 1.00 84.69 173 VAL A C 1
ATOM 1325 O O . VAL A 1 173 ? -10.359 -9.279 -0.152 1.00 84.69 173 VAL A O 1
ATOM 1328 N N . LEU A 1 174 ? -9.489 -7.382 0.690 1.00 87.38 174 LEU A N 1
ATOM 1329 C CA . LEU A 1 174 ? -8.293 -7.342 -0.164 1.00 87.38 174 LEU A CA 1
ATOM 1330 C C . LEU A 1 174 ? -7.501 -8.664 -0.190 1.00 87.38 174 LEU A C 1
ATOM 1332 O O . LEU A 1 174 ? -7.231 -9.138 -1.293 1.00 87.38 174 LEU A O 1
ATOM 1336 N N . PRO A 1 175 ? -7.153 -9.303 0.950 1.00 84.44 175 PRO A N 1
ATOM 1337 C CA . PRO A 1 175 ? -6.406 -10.562 0.929 1.00 84.44 175 PRO A CA 1
ATOM 1338 C C . PRO A 1 175 ? -7.159 -11.683 0.207 1.00 84.44 175 PRO A C 1
ATOM 1340 O O . PRO A 1 175 ? -6.575 -12.414 -0.589 1.00 84.44 175 PRO A O 1
ATOM 1343 N N . VAL A 1 176 ? -8.471 -11.789 0.443 1.00 84.19 176 VAL A N 1
ATOM 1344 C CA . VAL A 1 176 ? -9.324 -12.829 -0.149 1.00 84.19 176 VAL A CA 1
ATOM 1345 C C . VAL A 1 176 ? -9.420 -12.649 -1.663 1.00 84.19 176 VAL A C 1
ATOM 1347 O O . VAL A 1 176 ? -9.228 -13.606 -2.411 1.00 84.19 176 VAL A O 1
ATOM 1350 N N . VAL A 1 177 ? -9.662 -11.418 -2.123 1.00 88.62 177 VAL A N 1
ATOM 1351 C CA . VAL A 1 177 ? -9.718 -11.097 -3.557 1.00 88.62 177 VAL A CA 1
ATOM 1352 C C . VAL A 1 177 ? -8.355 -11.292 -4.216 1.00 88.62 177 VAL A C 1
ATOM 1354 O O . VAL A 1 177 ? -8.297 -11.836 -5.314 1.00 88.62 177 VAL A O 1
ATOM 1357 N N . GLY A 1 178 ? -7.262 -10.916 -3.548 1.00 88.25 178 GLY A N 1
ATOM 1358 C CA . GLY A 1 178 ? -5.904 -11.116 -4.056 1.00 88.25 178 GLY A CA 1
ATOM 1359 C C . GLY A 1 178 ? -5.598 -12.588 -4.335 1.00 88.25 178 GLY A C 1
ATOM 1360 O O . GLY A 1 178 ? -5.116 -12.921 -5.414 1.00 88.25 178 GLY A O 1
ATOM 1361 N N . ILE A 1 179 ? -5.957 -13.480 -3.410 1.00 84.88 179 ILE A N 1
ATOM 1362 C CA . ILE A 1 179 ? -5.778 -14.928 -3.586 1.00 84.88 179 ILE A CA 1
ATOM 1363 C C . ILE A 1 179 ? -6.703 -15.469 -4.679 1.00 84.88 179 ILE A C 1
ATOM 1365 O O . ILE A 1 179 ? -6.263 -16.242 -5.529 1.00 84.88 179 ILE A O 1
ATOM 1369 N N . ALA A 1 180 ? -7.970 -15.045 -4.691 1.00 86.44 180 ALA A N 1
ATOM 1370 C CA . ALA A 1 180 ? -8.929 -15.470 -5.706 1.00 86.44 180 ALA A CA 1
ATOM 1371 C C . ALA A 1 180 ? -8.472 -15.077 -7.119 1.00 86.44 180 ALA A C 1
ATOM 1373 O O . ALA A 1 180 ? -8.533 -15.897 -8.033 1.00 86.44 180 ALA A O 1
ATOM 1374 N N . LEU A 1 181 ? -7.964 -13.853 -7.297 1.00 87.88 181 LEU A N 1
ATOM 1375 C CA . LEU A 1 181 ? -7.404 -13.389 -8.566 1.00 87.88 181 LEU A CA 1
ATOM 1376 C C . LEU A 1 181 ? -6.078 -14.082 -8.900 1.00 87.88 181 LEU A C 1
ATOM 1378 O O . LEU A 1 181 ? -5.864 -14.419 -10.061 1.00 87.88 181 LEU A O 1
ATOM 1382 N N . GLY A 1 182 ? -5.216 -14.357 -7.918 1.00 85.88 182 GLY A N 1
ATOM 1383 C CA . GLY A 1 182 ? -3.991 -15.139 -8.125 1.00 85.88 182 GLY A CA 1
ATOM 1384 C C . GLY A 1 182 ? -4.286 -16.540 -8.671 1.00 85.88 182 GLY A C 1
ATOM 1385 O O . GLY A 1 182 ? -3.708 -16.970 -9.670 1.00 85.88 182 GLY A O 1
ATOM 1386 N N . PHE A 1 183 ? -5.277 -17.218 -8.092 1.00 83.75 183 PHE A N 1
ATOM 1387 C CA . PHE A 1 183 ? -5.726 -18.518 -8.580 1.00 83.75 183 PHE A CA 1
ATOM 1388 C C . PHE A 1 183 ? -6.423 -18.421 -9.946 1.00 83.75 183 PHE A C 1
ATOM 1390 O O . PHE A 1 183 ? -6.083 -19.154 -10.871 1.00 83.75 183 PHE A O 1
ATOM 1397 N N . LEU A 1 184 ? -7.385 -17.506 -10.101 1.00 87.38 184 LEU A N 1
ATOM 1398 C CA . LEU A 1 184 ? -8.246 -17.458 -11.285 1.00 87.38 184 LEU A CA 1
ATOM 1399 C C . LEU A 1 184 ? -7.555 -16.843 -12.509 1.00 87.38 184 LEU A C 1
ATOM 1401 O O . LEU A 1 184 ? -7.720 -17.339 -13.621 1.00 87.38 184 LEU A O 1
ATOM 1405 N N . VAL A 1 185 ? -6.780 -15.775 -12.326 1.00 89.00 185 VAL A N 1
ATOM 1406 C CA . VAL A 1 185 ? -6.136 -15.030 -13.421 1.00 89.00 185 VAL A CA 1
ATOM 1407 C C . VAL A 1 185 ? -4.724 -15.543 -13.675 1.00 89.00 185 VAL A C 1
ATOM 1409 O O . VAL A 1 185 ? -4.352 -15.780 -14.824 1.00 89.00 185 VAL A O 1
ATOM 1412 N N . LEU A 1 186 ? -3.938 -15.737 -12.612 1.00 84.31 186 LEU A N 1
ATOM 1413 C CA . LEU A 1 186 ? -2.541 -16.173 -12.715 1.00 84.31 186 LEU A CA 1
ATOM 1414 C C . LEU A 1 186 ? -2.394 -17.697 -12.856 1.00 84.31 186 LEU A C 1
ATOM 1416 O O . LEU A 1 186 ? -1.322 -18.159 -13.255 1.00 84.31 186 LEU A O 1
ATOM 1420 N N . GLN A 1 187 ? -3.475 -18.457 -12.621 1.00 82.00 187 GLN A N 1
ATOM 1421 C CA . GLN A 1 187 ? -3.508 -19.924 -12.701 1.00 82.00 187 GLN A CA 1
ATOM 1422 C C . GLN A 1 187 ? -2.422 -20.562 -11.818 1.00 82.00 187 GLN A C 1
ATOM 1424 O O . GLN A 1 187 ? -1.795 -21.559 -12.190 1.00 82.00 187 GLN A O 1
ATOM 1429 N N . GLU A 1 188 ? -2.158 -19.954 -10.658 1.00 77.31 188 GLU A N 1
ATOM 1430 C CA . GLU A 1 188 ? -1.183 -20.465 -9.699 1.00 77.31 188 GLU A CA 1
ATOM 1431 C C . GLU A 1 188 ? -1.732 -21.703 -8.972 1.00 77.31 188 GLU A C 1
ATOM 1433 O O . GLU A 1 188 ? -2.866 -21.684 -8.488 1.00 77.31 188 GLU A O 1
ATOM 1438 N N . PRO A 1 189 ? -0.956 -22.801 -8.883 1.00 75.94 189 PRO A N 1
ATOM 1439 C CA . PRO A 1 189 ? -1.385 -23.992 -8.166 1.00 75.94 189 PRO A CA 1
ATOM 1440 C C . PRO A 1 189 ? -1.504 -23.687 -6.670 1.00 75.94 189 PRO A C 1
ATOM 1442 O O . PRO A 1 189 ? -0.556 -23.212 -6.045 1.00 75.94 189 PRO A O 1
ATOM 1445 N N . ILE A 1 190 ? -2.664 -23.998 -6.092 1.00 73.69 190 ILE A N 1
ATOM 1446 C CA . ILE A 1 190 ? -2.910 -23.828 -4.659 1.00 73.69 190 ILE A CA 1
ATOM 1447 C C . ILE A 1 190 ? -2.105 -24.889 -3.903 1.00 73.69 190 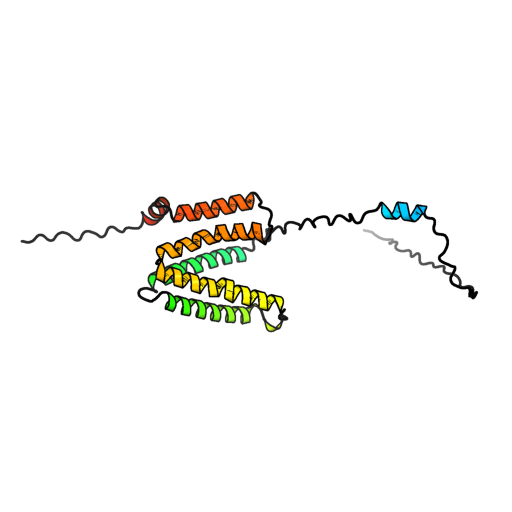ILE A C 1
ATOM 1449 O O . ILE A 1 190 ? -2.485 -26.057 -3.851 1.00 73.69 190 ILE A O 1
ATOM 1453 N N . ASP A 1 191 ? -0.981 -24.474 -3.326 1.00 82.56 191 ASP A N 1
ATOM 1454 C CA . ASP A 1 191 ? -0.175 -25.303 -2.431 1.00 82.56 191 ASP A CA 1
ATOM 1455 C C . ASP A 1 191 ? -0.717 -25.238 -0.989 1.00 82.56 191 ASP A C 1
ATOM 1457 O O . ASP A 1 191 ? -1.287 -24.229 -0.557 1.00 82.56 191 ASP A O 1
ATOM 1461 N N . GLY A 1 192 ? -0.492 -26.288 -0.197 1.00 81.06 192 GLY A N 1
ATOM 1462 C CA . GLY A 1 192 ? -0.907 -26.349 1.209 1.00 81.06 192 GLY A CA 1
ATOM 1463 C C . GLY A 1 192 ? -0.312 -25.218 2.056 1.00 81.06 192 GLY A C 1
ATOM 1464 O O . GLY A 1 192 ? -0.955 -24.724 2.983 1.00 81.06 192 GLY A O 1
ATOM 1465 N N . ARG A 1 193 ? 0.879 -24.726 1.688 1.00 82.88 193 ARG A N 1
ATOM 1466 C CA . ARG A 1 193 ? 1.505 -23.542 2.302 1.00 82.88 193 ARG A CA 1
ATOM 1467 C C . ARG A 1 193 ? 0.699 -22.264 2.067 1.00 82.88 193 ARG A C 1
ATOM 1469 O O . ARG A 1 193 ? 0.578 -21.446 2.976 1.00 82.88 193 ARG A O 1
ATOM 1476 N N . MET A 1 194 ? 0.122 -22.108 0.876 1.00 81.25 194 MET A N 1
ATOM 1477 C CA . MET A 1 194 ? -0.707 -20.953 0.525 1.00 81.25 194 MET A CA 1
ATOM 1478 C C . MET A 1 194 ? -2.024 -20.979 1.303 1.00 81.25 194 MET A C 1
ATOM 1480 O O . MET A 1 194 ? -2.450 -19.948 1.820 1.00 81.25 194 MET A O 1
ATOM 1484 N N . ILE A 1 195 ? -2.620 -22.165 1.472 1.00 82.44 195 ILE A N 1
ATOM 1485 C CA . ILE A 1 195 ? -3.813 -22.357 2.311 1.00 82.44 195 ILE A CA 1
ATOM 1486 C C . ILE A 1 195 ? -3.506 -21.995 3.767 1.00 82.44 195 ILE A C 1
ATOM 1488 O O . ILE A 1 195 ? -4.255 -21.232 4.376 1.00 82.44 195 ILE A O 1
ATOM 1492 N N . LEU A 1 196 ? -2.387 -22.481 4.314 1.00 87.44 196 LEU A N 1
ATOM 1493 C CA . LEU A 1 196 ? -1.988 -22.184 5.690 1.00 87.44 196 LEU A CA 1
ATOM 1494 C C . LEU A 1 196 ? -1.724 -20.684 5.901 1.00 87.44 196 LEU A C 1
ATOM 1496 O O . LEU A 1 196 ? -2.220 -20.107 6.867 1.00 87.44 196 LEU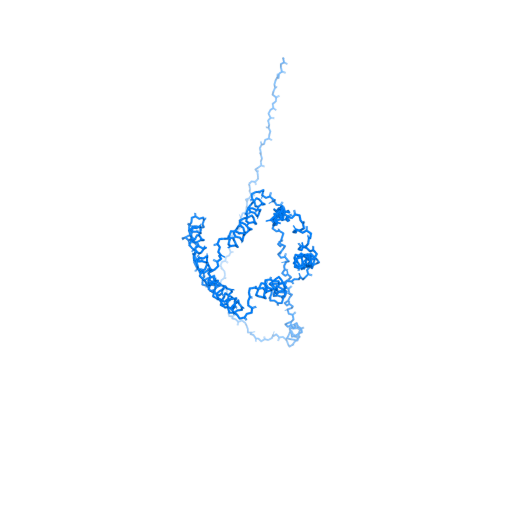 A O 1
ATOM 1500 N N . GLY A 1 197 ? -1.003 -20.037 4.979 1.00 84.38 197 GLY A N 1
ATOM 1501 C CA . GLY A 1 197 ? -0.773 -18.590 5.019 1.00 84.38 197 GLY A CA 1
ATOM 1502 C C . GLY A 1 197 ? -2.076 -17.791 4.928 1.00 84.38 197 GLY A C 1
ATOM 1503 O O . GLY A 1 197 ? -2.289 -16.856 5.697 1.00 84.38 197 GLY A O 1
ATOM 1504 N N . THR A 1 198 ? -2.992 -18.211 4.054 1.00 83.38 198 THR A N 1
ATOM 1505 C CA . THR A 1 198 ? -4.323 -17.603 3.912 1.00 83.38 198 THR A CA 1
ATOM 1506 C C . THR A 1 198 ? -5.130 -17.716 5.202 1.00 83.38 198 THR A C 1
ATOM 1508 O O . THR A 1 198 ? -5.668 -16.719 5.685 1.00 83.38 198 THR A O 1
ATOM 1511 N N . ALA A 1 199 ? -5.182 -18.912 5.794 1.00 85.88 199 ALA A N 1
ATOM 1512 C CA . ALA A 1 199 ? -5.874 -19.151 7.055 1.00 85.88 199 ALA A CA 1
ATOM 1513 C C . ALA A 1 199 ? -5.291 -18.294 8.187 1.00 85.88 199 ALA A C 1
ATOM 1515 O O . ALA A 1 199 ? -6.045 -17.736 8.985 1.00 85.88 199 ALA A O 1
ATOM 1516 N N . LEU A 1 200 ? -3.965 -18.127 8.222 1.00 87.44 200 LEU A N 1
ATOM 1517 C CA . LEU A 1 200 ? -3.287 -17.301 9.215 1.00 87.44 200 LEU A CA 1
ATOM 1518 C C . LEU A 1 200 ? -3.622 -15.810 9.059 1.00 87.44 200 LEU A C 1
ATOM 1520 O O . LEU A 1 200 ? -3.917 -15.147 10.054 1.00 87.44 200 LEU A O 1
ATOM 1524 N N . ILE A 1 201 ? -3.640 -15.289 7.827 1.00 85.00 201 ILE A N 1
ATOM 1525 C CA . ILE A 1 201 ? -4.021 -13.895 7.546 1.00 85.00 201 ILE A CA 1
ATOM 1526 C C . ILE A 1 201 ? -5.478 -13.651 7.953 1.00 85.00 201 ILE A C 1
ATOM 1528 O O . ILE A 1 201 ? -5.760 -12.708 8.696 1.00 85.00 201 ILE A O 1
ATOM 1532 N N . ILE A 1 202 ? -6.401 -14.516 7.518 1.00 84.19 202 ILE A N 1
ATOM 1533 C CA . ILE A 1 202 ? -7.829 -14.400 7.852 1.00 84.19 202 ILE A CA 1
ATOM 1534 C C . ILE A 1 202 ? -8.030 -14.495 9.370 1.00 84.19 202 ILE A C 1
ATOM 1536 O O . ILE A 1 202 ? -8.748 -13.677 9.948 1.00 84.19 202 ILE A O 1
ATOM 1540 N N . GLY A 1 203 ? -7.362 -15.445 10.029 1.00 85.12 203 GLY A N 1
ATOM 1541 C CA . GLY A 1 203 ? -7.408 -15.617 11.480 1.00 85.12 203 GLY A CA 1
ATOM 1542 C C . GLY A 1 203 ? -6.888 -14.395 12.239 1.00 85.12 203 GLY A C 1
ATOM 1543 O O . GLY A 1 203 ? -7.542 -13.930 13.173 1.00 85.12 203 GLY A O 1
ATOM 1544 N N . GLY A 1 204 ? -5.759 -13.823 11.811 1.00 81.62 204 GLY A N 1
ATOM 1545 C CA . GLY A 1 204 ? -5.194 -12.608 12.403 1.00 81.62 204 GLY A CA 1
ATOM 1546 C C . GLY A 1 204 ? -6.126 -11.402 12.268 1.00 81.62 204 GLY A C 1
ATOM 1547 O O . GLY A 1 204 ? -6.393 -10.707 13.251 1.00 81.62 204 GLY A O 1
ATOM 1548 N N . VAL A 1 205 ? -6.693 -11.194 11.077 1.00 79.25 205 VAL A N 1
ATOM 1549 C CA . VAL A 1 205 ? -7.674 -10.126 10.822 1.00 79.25 205 VAL A CA 1
ATOM 1550 C C . VAL A 1 205 ? -8.928 -10.308 11.686 1.00 79.25 205 VAL A C 1
ATOM 1552 O O . VAL A 1 205 ? -9.387 -9.354 12.324 1.00 79.25 205 VAL A O 1
ATOM 1555 N N . ALA A 1 206 ? -9.458 -11.531 11.765 1.00 80.06 206 ALA A N 1
ATOM 1556 C CA . ALA A 1 206 ? -10.622 -11.849 12.589 1.00 80.06 206 ALA A CA 1
ATOM 1557 C C . ALA A 1 206 ? -10.351 -11.620 14.086 1.00 80.06 206 ALA A C 1
ATOM 1559 O O . ALA A 1 206 ? -11.207 -11.083 14.795 1.00 80.06 206 ALA A O 1
ATOM 1560 N N . LEU A 1 207 ? -9.155 -11.968 14.570 1.00 81.06 207 LEU A N 1
ATOM 1561 C CA . LEU A 1 207 ? -8.763 -11.787 15.967 1.00 81.06 207 LEU A CA 1
ATOM 1562 C C . LEU A 1 207 ? -8.678 -10.306 16.356 1.00 81.06 207 LEU A C 1
ATOM 1564 O O . LEU A 1 207 ? -9.216 -9.919 17.397 1.00 81.06 207 LEU A O 1
ATOM 1568 N N . VAL A 1 208 ? -8.055 -9.474 15.515 1.00 71.81 208 VAL A N 1
ATOM 1569 C CA . VAL A 1 208 ? -7.926 -8.023 15.749 1.00 71.81 208 VAL A CA 1
ATOM 1570 C C . VAL A 1 208 ? -9.296 -7.339 15.780 1.00 71.81 208 VAL A C 1
ATOM 1572 O O . VAL A 1 208 ? -9.524 -6.447 16.601 1.00 71.81 208 VAL A O 1
ATOM 1575 N N . ASN A 1 209 ? -10.222 -7.768 14.920 1.00 69.75 209 ASN A N 1
ATOM 1576 C CA . ASN A 1 209 ? -11.559 -7.180 14.837 1.00 69.75 209 ASN A CA 1
ATOM 1577 C C . ASN A 1 209 ? -12.557 -7.768 15.862 1.00 69.75 209 ASN A C 1
ATOM 1579 O O . ASN A 1 209 ? -13.594 -7.166 16.149 1.00 69.75 209 ASN A O 1
ATOM 1583 N N . SER A 1 210 ? -12.256 -8.927 16.456 1.00 70.50 210 SER A N 1
ATOM 1584 C CA . SER A 1 210 ? -13.097 -9.543 17.486 1.00 70.50 210 SER A CA 1
ATOM 1585 C C . SER A 1 210 ? -13.065 -8.752 18.802 1.00 70.50 210 SER A C 1
ATOM 1587 O O . SER A 1 210 ? -12.043 -8.193 19.214 1.00 70.50 210 SER A O 1
ATOM 1589 N N . ARG A 1 211 ? -14.194 -8.747 19.531 1.00 57.22 211 ARG A N 1
ATOM 1590 C CA . ARG A 1 211 ? -14.310 -8.108 20.860 1.00 57.22 211 ARG A CA 1
ATOM 1591 C C . ARG A 1 211 ? -13.271 -8.635 21.860 1.00 57.22 211 ARG A C 1
ATOM 1593 O O . ARG A 1 211 ? -12.911 -7.908 22.785 1.00 57.22 211 ARG A O 1
ATOM 1600 N N . TYR A 1 212 ? -12.772 -9.855 21.654 1.00 57.31 212 TYR A N 1
ATOM 1601 C CA . TYR A 1 212 ? -11.713 -10.468 22.455 1.00 57.31 212 TYR A CA 1
ATOM 1602 C C . TYR A 1 212 ? -10.336 -9.823 22.227 1.00 57.31 212 TYR A C 1
ATOM 1604 O O . TYR A 1 212 ? -9.674 -9.484 23.206 1.00 57.31 212 TYR A O 1
ATOM 1612 N N . GLY A 1 213 ? -9.935 -9.548 20.979 1.00 58.84 213 GLY A N 1
ATOM 1613 C CA . GLY A 1 213 ? -8.657 -8.888 20.675 1.00 58.84 213 GLY A CA 1
ATOM 1614 C C . GLY A 1 213 ? -8.601 -7.450 21.197 1.00 58.84 213 GLY A C 1
ATOM 1615 O O . GLY A 1 213 ? -7.628 -7.048 21.836 1.00 58.84 213 GLY A O 1
ATOM 1616 N N . ARG A 1 214 ? -9.701 -6.697 21.047 1.00 58.75 214 ARG A N 1
ATOM 1617 C CA . ARG A 1 214 ? -9.829 -5.346 21.628 1.00 58.75 214 ARG A CA 1
ATOM 1618 C C . ARG A 1 214 ? -9.762 -5.343 23.157 1.00 58.75 214 ARG A C 1
ATOM 1620 O O . ARG A 1 214 ? -9.226 -4.400 23.726 1.00 58.75 214 ARG A O 1
ATOM 1627 N N . ARG A 1 215 ? -10.305 -6.358 23.835 1.00 56.78 215 ARG A N 1
ATOM 1628 C CA . ARG A 1 215 ? -10.225 -6.450 25.302 1.00 56.78 215 ARG A CA 1
ATOM 1629 C C . ARG A 1 215 ? -8.823 -6.832 25.763 1.00 56.78 215 ARG A C 1
ATOM 1631 O O . ARG A 1 215 ? -8.301 -6.159 26.635 1.00 56.78 215 ARG A O 1
ATOM 1638 N N . LEU A 1 216 ? -8.189 -7.838 25.166 1.00 60.69 216 LEU A N 1
ATOM 1639 C CA . LEU A 1 216 ? -6.857 -8.289 25.590 1.00 60.69 216 LEU A CA 1
ATOM 1640 C C . LEU A 1 216 ? -5.771 -7.221 25.384 1.00 60.69 216 LEU A C 1
ATOM 1642 O O . LEU A 1 216 ? -4.919 -7.048 26.252 1.00 60.69 216 LEU A O 1
ATOM 1646 N N . LEU A 1 217 ? -5.831 -6.470 24.280 1.00 60.38 217 LEU A N 1
ATOM 1647 C CA . LEU A 1 217 ? -4.823 -5.454 23.961 1.00 60.38 217 LEU A CA 1
ATOM 1648 C C . LEU A 1 217 ? -5.045 -4.123 24.696 1.00 60.38 217 LEU A C 1
ATOM 1650 O O . LEU A 1 217 ? -4.076 -3.466 25.063 1.00 60.38 217 LEU A O 1
ATOM 1654 N N . PHE A 1 218 ? -6.298 -3.724 24.946 1.00 61.03 218 PHE A N 1
ATOM 1655 C CA . PHE A 1 218 ? -6.611 -2.420 25.553 1.00 61.03 218 PHE A CA 1
ATOM 1656 C C . PHE A 1 218 ? -7.075 -2.488 27.018 1.00 61.03 218 PHE A C 1
ATOM 1658 O O . PHE A 1 218 ? -7.297 -1.441 27.626 1.00 61.03 218 PHE A O 1
ATOM 1665 N N . ALA A 1 219 ? -7.183 -3.673 27.633 1.00 59.38 219 ALA A N 1
ATOM 1666 C CA . ALA A 1 219 ? -7.546 -3.799 29.052 1.00 59.38 219 ALA A CA 1
ATOM 1667 C C . ALA A 1 219 ? -6.476 -3.268 30.023 1.00 59.38 219 ALA A C 1
ATOM 1669 O O . ALA A 1 219 ? -6.791 -3.022 31.184 1.00 59.38 219 ALA A O 1
ATOM 1670 N N . ARG A 1 220 ? -5.227 -3.061 29.581 1.00 57.88 220 ARG A N 1
ATOM 1671 C CA . ARG A 1 220 ? -4.130 -2.606 30.456 1.00 57.88 220 ARG A CA 1
ATOM 1672 C C . ARG A 1 220 ? -3.955 -1.086 30.567 1.00 57.88 220 ARG A C 1
ATOM 1674 O O . ARG A 1 220 ? -3.128 -0.657 31.361 1.00 57.88 220 ARG A O 1
ATOM 1681 N N . SER A 1 221 ? -4.710 -0.264 29.832 1.00 53.66 221 SER A N 1
ATOM 1682 C CA . SER A 1 221 ? -4.378 1.169 29.676 1.00 53.66 221 SER A CA 1
ATOM 1683 C C . SER A 1 221 ? -5.485 2.156 30.049 1.00 53.66 221 SER A C 1
ATOM 1685 O O . SER A 1 221 ? -5.538 3.243 29.482 1.00 53.66 221 SER A O 1
ATOM 1687 N N . GLN A 1 222 ? -6.350 1.834 31.012 1.00 54.38 222 GLN A N 1
ATOM 1688 C CA . GLN A 1 222 ? -7.123 2.884 31.684 1.00 54.38 222 GLN A CA 1
ATOM 1689 C C . GLN A 1 222 ? -6.387 3.317 32.957 1.00 54.38 222 GLN A C 1
ATOM 1691 O O . GLN A 1 222 ? -6.514 2.636 33.978 1.00 54.38 222 GLN A O 1
ATOM 1696 N N . PRO A 1 223 ? -5.602 4.413 32.942 1.00 55.97 223 PRO A N 1
ATOM 1697 C CA . PRO A 1 223 ? -5.233 5.066 34.187 1.00 55.97 223 PRO A CA 1
ATOM 1698 C C . PRO A 1 223 ? -6.536 5.466 34.884 1.00 55.97 223 PRO A C 1
ATOM 1700 O O . PRO A 1 223 ? -7.346 6.204 34.321 1.00 55.97 223 PRO A O 1
ATOM 1703 N N . ARG A 1 224 ? -6.768 4.923 36.087 1.00 57.00 224 ARG A N 1
ATOM 1704 C CA . ARG A 1 224 ? -7.849 5.389 36.961 1.00 57.00 224 ARG A CA 1
ATOM 1705 C C . ARG A 1 224 ? -7.649 6.886 37.132 1.00 57.00 224 ARG A C 1
ATOM 1707 O O . ARG A 1 224 ? -6.676 7.294 37.758 1.00 57.00 224 ARG A O 1
ATOM 1714 N N . VAL A 1 225 ? -8.546 7.688 36.570 1.00 66.75 225 VAL A N 1
ATOM 1715 C CA . VAL A 1 225 ? -8.659 9.091 36.956 1.00 66.75 225 VAL A CA 1
ATOM 1716 C C . VAL A 1 225 ? -9.005 9.060 38.446 1.00 66.75 225 VAL A C 1
ATOM 1718 O O . VAL A 1 225 ? -10.026 8.455 38.790 1.00 66.75 225 VAL A O 1
ATOM 1721 N N . PRO A 1 226 ? -8.164 9.599 39.348 1.00 63.88 226 PRO A N 1
ATOM 1722 C CA . PRO A 1 226 ? -8.545 9.730 40.742 1.00 63.88 226 PRO A CA 1
ATOM 1723 C C . PRO A 1 226 ? -9.825 10.556 40.759 1.00 63.88 226 PRO A C 1
ATOM 1725 O O . PRO A 1 226 ? -9.849 11.669 40.235 1.00 63.88 226 PRO A O 1
ATOM 1728 N N . SER A 1 227 ? -10.904 9.990 41.291 1.00 65.19 227 SER A N 1
ATOM 1729 C CA . SER A 1 227 ? -12.112 10.746 41.584 1.00 65.19 227 SER A CA 1
ATOM 1730 C C . SER A 1 227 ? -11.716 11.839 42.570 1.00 65.19 227 SER A C 1
ATOM 1732 O O . SER A 1 227 ? -11.558 11.565 43.762 1.00 65.19 227 SER A O 1
ATOM 1734 N N . VAL A 1 228 ? -11.469 13.050 42.063 1.00 64.50 228 VAL A N 1
ATOM 1735 C CA . VAL A 1 228 ? -11.321 14.239 42.900 1.00 64.50 228 VAL A CA 1
ATOM 1736 C C . VAL A 1 228 ? -12.591 14.306 43.731 1.00 64.50 228 VAL A C 1
ATOM 1738 O O . VAL A 1 228 ? -13.697 14.252 43.191 1.00 64.50 228 VAL A O 1
ATOM 1741 N N . GLY A 1 229 ? -12.390 14.266 45.046 1.00 57.97 229 GLY A N 1
ATOM 1742 C CA . GLY A 1 229 ? -13.429 14.044 46.029 1.00 57.97 229 GLY A CA 1
ATOM 1743 C C . GLY A 1 229 ? -14.627 14.954 45.816 1.00 57.97 229 GLY A C 1
ATOM 1744 O O . GLY A 1 229 ? -14.495 16.133 45.490 1.00 57.97 229 GLY A O 1
ATOM 1745 N N . ALA A 1 230 ? -15.799 14.373 46.049 1.00 58.44 230 ALA A N 1
ATOM 1746 C CA . ALA A 1 230 ? -17.001 15.105 46.381 1.00 58.44 230 ALA A CA 1
ATOM 1747 C C . ALA A 1 230 ? -16.680 16.075 47.531 1.00 58.44 230 ALA A C 1
ATOM 1749 O O . ALA A 1 230 ? -16.613 15.681 48.695 1.00 58.44 230 ALA A O 1
ATOM 1750 N N . ALA A 1 231 ? -16.429 17.340 47.195 1.00 57.84 231 ALA A N 1
ATOM 1751 C CA . ALA A 1 231 ? -16.456 18.420 48.160 1.00 57.84 231 ALA A CA 1
ATOM 1752 C C . ALA A 1 231 ? -17.924 18.608 48.560 1.00 57.84 231 ALA A C 1
ATOM 1754 O O . ALA A 1 231 ? -18.756 19.023 47.754 1.00 57.84 231 ALA A O 1
ATOM 1755 N N . ALA A 1 232 ? -18.238 18.193 49.784 1.00 60.91 232 ALA A N 1
ATOM 1756 C CA . ALA A 1 232 ? -19.551 18.334 50.387 1.00 60.91 232 ALA A CA 1
ATOM 1757 C C . ALA A 1 232 ? -19.944 19.822 50.495 1.00 60.91 232 ALA A C 1
ATOM 1759 O O . ALA A 1 232 ? -19.098 20.633 50.883 1.00 60.91 232 ALA A O 1
ATOM 1760 N N . PRO A 1 233 ? -21.205 20.192 50.213 1.00 65.69 233 PRO A N 1
ATOM 1761 C CA . PRO A 1 233 ? -21.714 21.507 50.574 1.00 65.69 233 PRO A CA 1
ATOM 1762 C C . PRO A 1 233 ? -21.860 21.586 52.103 1.00 65.69 233 PRO A C 1
ATOM 1764 O O . PRO A 1 233 ? -22.470 20.707 52.715 1.00 65.69 233 PRO A O 1
ATOM 1767 N N . ARG A 1 234 ? -21.259 22.614 52.708 1.00 66.06 234 ARG A N 1
ATOM 1768 C CA . ARG A 1 234 ? -21.566 23.071 54.070 1.00 66.06 234 ARG A CA 1
ATOM 1769 C C . ARG A 1 234 ? -22.487 24.274 53.989 1.00 66.06 234 ARG A C 1
ATOM 1771 O O . ARG A 1 234 ? -22.263 25.088 53.066 1.00 66.06 234 ARG A O 1
#

Radius of gyration: 37.83 Å; chains: 1; bounding box: 100×70×121 Å

Foldseek 3Di:
DDDDDDDDDDDDDDDDDDDDDDDDDDDDDDDDDDDDDDDPVVVVVVVVPDPPPPPPPPPPPPPPPPPDPPPPVVVVVVVVVVVVVVVVVVVCCVPPVPDDLPVVVVVVVVVVVVVVVVVVCVVPVVCVVDDDDPVVVVVCCCCCCVVPVVVVVVLSVCCVVVNDVVSVCVVLCVLVVVVVCCCPVVVDDDDPVNVVVSCVSNVVVCCCPDPNNCCVVPVVDDDPPPPPDDPDDD

Sequence (234 aa):
MDGPTHRPHAPATYATGLRPPAGDGTREHHDPLPAHHLGREERRVRARRGPHVARAPLRRRPRSVVTGTGSDILSDIALVGSSISYAAGAVYSRRNVRGLDPMIPATFQVTFAAVITVVIALLLEHPWDVHPQPQGILAIIWLGLLGSGLAYLGFFHLLGRWGATRTALVAYVLPVVGIALGFLVLQEPIDGRMILGTALIIGGVALVNSRYGRRLLFARSQPRVPSVGAAAPR

pLDDT: mean 70.95, std 18.23, range [34.53, 95.38]

=== Feature glossary ===
The record interleaves many kinds of information about one protein. Here is each kind framed as the question it answers.

Q: What are the backbone torsion angles?
A: φ (phi) and ψ (psi) are the two rotatable backbone dihedrals per residue: φ is the C(i-1)–N–Cα–C torsion, ψ is the N–Cα–C–N(i+1) torsion, both in degrees on (−180°, 180°]. α-helical residues cluster near (−60°, −45°); β-strand residues near (−120°, +130°). A Ramachandran plot is simply a scatter of (φ, ψ) for every residue.

Q: What is the amino-acid chain?
A: This is the polypeptide sequence — one letter per residue, N-terminus first. Length ranges from a few dozen residues for small domains to over a thousand for large multi-domain proteins.

Q: How mobile is each atom in the crystal?
A: For experimental (PDB) structures, the B-factor (temperature factor) quantifies the positional spread of each atom in the crystal — a combination of thermal vibration and static disorder — in units of Å². High B-factors mark flexible loops or poorly resolved regions; low B-factors mark the rigid, well-ordered core.

Q: Are the domains correctly placed relative to each other?
A: Predicted Aligned Error (PAE) is an AlphaFold confidence matrix: entry (i, j) is the expected error in the position of residue j, in ångströms, when the prediction is superimposed on the true structure at residue i. Low PAE within a block of residues means that block is internally rigid and well-predicted; high PAE between two blocks means their relative placement is uncertain even if each block individually is confident.

Q: How confident is the AlphaFold model at each residue?
A: pLDDT is the predicted lDDT-Cα score: AlphaFold's confidence that the local environment of each residue (all inter-atomic distances within 15 Å) is correctly placed. It is a per-residue number between 0 and 100, with higher meaning more reliable.

Q: What family and function is it annotated with?
A: Functional annotations link the protein to curated databases. InterPro entries identify conserved domains and families by matching the sequence against member-database signatures (Pfam, PROSITE, CDD, …). Gene Ontology (GO) terms describe molecular function, biological process, and cellular component in a controlled vocabulary. CATH places the structure in a hierarchical fold classification (Class/Architecture/Topology/Homologous-superfamily). The organism is the source species.

Q: How big and how compact is the whole molecule?
A: Three whole-structure scalars: the radius of gyration (RMS distance of Cα from centroid, in Å), the count of Cα–Cα contacts (pairs closer than 8 Å and separated by more than four residues in sequence — i.e. tertiary, not local, contacts), and the bounding-box dimensions. Together they distinguish compact globular folds from extended fibres or disordered chains.

Q: What known structures does this most resemble?
A: The Foldseek neighbor list gives the closest experimentally determined structures in the PDB, ranked by structural alignment. TM-score near 1 means near-identical fold; near 0.3 means only rough topology match. This is how one finds what a novel AlphaFold prediction most resembles in the solved-structure universe.

Q: Which residues are buried vs exposed?
A: SASA measures how much of the protein is reachable by solvent. It is computed by rolling a water-sized probe over the atomic surface and summing the exposed area (Å²). Per-residue SASA distinguishes core (buried, low SASA) from surface (exposed, high SASA) residues; total SASA is a whole-molecule size measure.

Q: Which residues are in helices, strands, or loops?
A: Eight-state secondary structure (DSSP): H is the canonical α-helix, G the tighter 3₁₀-helix, I the wider π-helix; E/B are β-structure, T and S are turns and bends, and '-' is everything else. DSSP derives these from the pattern of main-chain N–H···O=C hydrogen bonds, not from the sequence.

Q: Where is each backbone atom in 3D?
A: Structure coordinates are given as an mmCIF _atom_site loop: one row per atom with element, residue name, chain id, sequence number, and x/y/z position in Å. Only the four main-chain atoms per residue are included here; side chains are omitted to keep the record compact.

Q: What if only a Cα trace is available?
A: Three-state secondary structure (P-SEA) collapses the eight DSSP classes into helix (a), strand (b), and coil (c). P-SEA assigns these from Cα geometry alone — distances a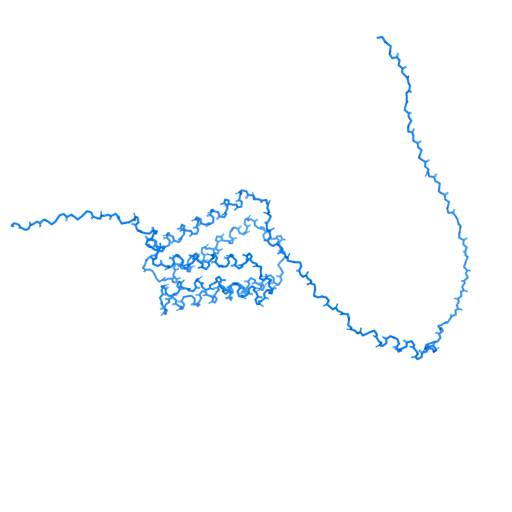nd angles — without requiring backbone oxygens, so it works on any Cα trace.

Q: What do the rendered images show?
A: The six renders are orthographic views along the three Cartesian axes in both directions. Representation (cartoon, sticks, or surface) and color scheme (sequence-rainbow or by-chain) vary across proteins so the training set covers all the common visualization conventions.

Q: What does the local fold look like, residue by residue?
A: Foldseek's 3Di representation compresses backbone geometry into a per-residue letter drawn from a learned twenty-state alphabet. It captures the tertiary interaction pattern around each residue — which residues are packed against it in space, regardless of where they are in sequence.

Q: What do the diagnostic plots show?
A: The contact map is a binary N×N matrix image: pixel (i, j) is dark where Cα_i and Cα_j are within 8 Å and |i−j|>4. Because the |i−j|>4 filter removes local helical contacts, off-diagonal stripes parallel to the main diagonal indicate parallel β-sheets; stripes perpendicular to it indicate antiparallel β-sheets. The Ramachandran plot scatters every residue's (φ, ψ) pair against the sterically allowed regions. The PAE heatmap renders the predicted-aligned-error matrix.